Protein AF-0000000070588098 (afdb_homodimer)

Solvent-accessible surface area (backbone atoms only — not comparable to full-atom values): 19666 Å² total; per-residue (Å²): 119,76,71,60,50,57,57,48,49,59,52,50,51,43,65,42,93,78,60,32,68,46,72,48,62,44,70,65,46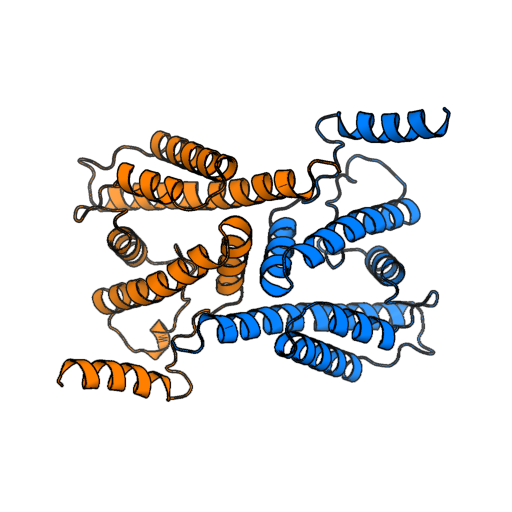,41,48,52,50,20,39,40,25,52,59,44,30,60,69,56,37,53,51,45,44,53,52,16,42,54,44,46,49,53,40,40,55,72,71,58,65,74,78,72,78,75,50,72,54,42,44,26,40,59,94,28,55,40,86,82,50,54,67,67,57,53,51,42,45,35,36,71,70,53,32,26,44,95,89,56,35,73,32,62,68,47,49,48,52,49,36,63,67,46,41,91,46,63,66,60,23,50,50,46,43,52,48,51,50,54,32,51,73,73,34,74,80,42,77,90,50,52,70,72,54,26,50,53,43,51,54,50,36,50,49,44,47,54,57,46,46,54,50,47,40,49,53,46,50,42,54,73,75,43,62,88,85,118,72,71,59,50,58,58,49,51,61,54,52,51,44,67,42,92,81,58,35,67,54,77,49,62,44,70,65,23,42,48,44,46,20,40,42,24,51,59,45,30,60,68,56,37,53,52,43,46,53,51,36,52,55,47,47,49,54,40,39,54,72,71,55,65,65,70,70,80,69,59,64,48,49,39,30,29,74,88,25,41,26,84,82,48,52,69,66,55,50,50,42,44,36,35,70,69,54,33,25,43,96,88,55,35,74,33,61,68,46,50,47,51,48,35,63,65,46,41,92,46,64,67,59,24,50,49,47,45,52,46,50,49,54,32,51,72,73,35,72,81,44,77,91,50,53,69,73,55,25,49,53,43,51,52,50,38,51,50,44,48,53,58,47,46,55,49,46,40,49,55,48,51,40,54,73,74,45,60,88,88

InterPro domains:
  IPR036728 Pheromone/general odorant binding protein superfamily [SSF47565] (57-173)

Nearest PDB structures (foldseek):
  7nyj-assembly1_A  TM=7.269E-01  e=1.447E-02  Varroa destructor
  7nza-assembly1_B  TM=7.051E-01  e=1.306E-02  Varroa destructor
  1ls8-assembly1_A  TM=5.382E-01  e=3.285E-02  Bombyx mori
  1dqe-assembly1_A  TM=6.210E-01  e=1.311E-01  Bombyx mori
  4inx-assembly1_A  TM=5.672E-01  e=8.265E-02  Amyelois transitella

Secondary structure (DSSP, 8-state):
-HHHHHHHHHHHHTTSTTTS--S-SSHHHHHHHHHHHHHH-HHHHHHHHHHHHHHHHHHHHHH--S-SSS-------TT---SS--HHHHHHHHHHTTSB-TTS-B-HHHHHHHHHTS-S-HHHHHHHHHHHHHHHHTS---TT--HHHHHHHHHHHHHHHHHHHHHHHHHHHHHHHHTT-/-HHHHHHHHHHHHTTSTTTS--S-SSHHHHHHHHHHHHHH-HHHHHHHHHHHHHHHHHHHHHH--S-TTTSS----STT---SS--HHHHHHHHHHTTSB-TTS-B-HHHHHHHHHTS-S-HHHHHHHHHHHHHHHHTS---TT--HHHHHHHHHHHHHHHHHHHHHHHHHHHHHHHHTT-

Structure (mmCIF, N/CA/C/O backbone):
data_AF-0000000070588098-model_v1
#
loop_
_entity.id
_entity.type
_entity.pdbx_description
1 polymer 'Uncharacterized protein'
#
loop_
_atom_site.group_PDB
_atom_site.id
_atom_site.type_symbol
_atom_site.label_atom_id
_atom_site.label_alt_id
_atom_site.label_comp_id
_atom_site.label_asym_id
_atom_site.label_entity_id
_atom_site.label_seq_id
_atom_site.pdbx_PDB_ins_code
_atom_site.Cartn_x
_atom_site.Cartn_y
_atom_site.Cartn_z
_atom_site.occupancy
_atom_site.B_iso_or_equiv
_atom_site.auth_seq_id
_atom_site.auth_comp_id
_atom_site.auth_asym_id
_atom_site.auth_atom_id
_atom_site.pdbx_PDB_model_num
ATOM 1 N N . MET A 1 1 ? 21.984 -13.445 -35.562 1 32.38 1 MET A N 1
ATOM 2 C CA . MET A 1 1 ? 21.406 -12.258 -36.188 1 32.38 1 MET A CA 1
ATOM 3 C C . MET A 1 1 ? 19.891 -12.266 -36.094 1 32.38 1 MET A C 1
ATOM 5 O O . MET A 1 1 ? 19.266 -11.211 -36.094 1 32.38 1 MET A O 1
ATOM 9 N N . LYS A 1 2 ? 19.25 -13.453 -36.219 1 39.25 2 LYS A N 1
ATOM 10 C CA . LYS A 1 2 ? 17.797 -13.594 -36.219 1 39.25 2 LYS A CA 1
ATOM 11 C C . LYS A 1 2 ? 17.219 -13.367 -34.812 1 39.25 2 LYS A C 1
ATOM 13 O O . LYS A 1 2 ? 16.062 -12.984 -34.656 1 39.25 2 LYS A O 1
ATOM 18 N N . TYR A 1 3 ? 17.859 -13.672 -33.75 1 39.16 3 TYR A N 1
ATOM 19 C CA . TYR A 1 3 ? 17.406 -13.5 -32.375 1 39.16 3 TYR A CA 1
ATOM 20 C C . TYR A 1 3 ? 17.406 -12.031 -31.953 1 39.16 3 TYR A C 1
ATOM 22 O O . TYR A 1 3 ? 16.703 -11.633 -31.031 1 39.16 3 TYR A O 1
ATOM 30 N N . SER A 1 4 ? 18.25 -11.258 -32.562 1 38.94 4 SER A N 1
ATOM 31 C CA . SER A 1 4 ? 18.359 -9.828 -32.312 1 38.94 4 SER A CA 1
ATOM 32 C C . SER A 1 4 ? 17.125 -9.07 -32.812 1 38.94 4 SER A C 1
ATOM 34 O O . SER A 1 4 ? 16.688 -8.102 -32.188 1 38.94 4 SER A O 1
ATOM 36 N N . LEU A 1 5 ? 16.516 -9.547 -33.844 1 36.88 5 LEU A N 1
ATOM 37 C CA . LEU A 1 5 ? 15.391 -8.82 -34.438 1 36.88 5 LEU A CA 1
ATOM 38 C C . LEU A 1 5 ? 14.125 -9.016 -33.594 1 36.88 5 LEU A C 1
ATOM 40 O O . LEU A 1 5 ? 13.352 -8.078 -33.406 1 36.88 5 LEU A O 1
ATOM 44 N N . ALA A 1 6 ? 13.836 -10.227 -33.062 1 34.91 6 ALA A N 1
ATOM 45 C CA . ALA A 1 6 ? 12.625 -10.469 -32.281 1 34.91 6 ALA A CA 1
ATOM 46 C C . ALA A 1 6 ? 12.648 -9.672 -30.984 1 34.91 6 ALA A C 1
ATOM 48 O O . ALA A 1 6 ? 11.633 -9.117 -30.578 1 34.91 6 ALA A O 1
ATOM 49 N N . LEU A 1 7 ? 13.797 -9.484 -30.359 1 36.22 7 LEU A N 1
ATOM 50 C CA . LEU A 1 7 ? 13.898 -8.625 -29.188 1 36.22 7 LEU A CA 1
ATOM 51 C C . LEU A 1 7 ? 13.617 -7.172 -29.547 1 36.22 7 LEU A C 1
ATOM 53 O O . LEU A 1 7 ? 13 -6.445 -28.766 1 36.22 7 LEU A O 1
ATOM 57 N N . PHE A 1 8 ? 14.039 -6.832 -30.781 1 38.91 8 PHE A N 1
ATOM 58 C CA . PHE A 1 8 ? 13.789 -5.461 -31.219 1 38.91 8 PHE A CA 1
ATOM 59 C C . PHE A 1 8 ? 12.305 -5.227 -31.453 1 38.91 8 PHE A C 1
ATOM 61 O O . PHE A 1 8 ? 11.789 -4.137 -31.188 1 38.91 8 PHE A O 1
ATOM 68 N N . LEU A 1 9 ? 11.602 -6.262 -31.922 1 35.84 9 LEU A N 1
ATOM 69 C CA . LEU A 1 9 ? 10.195 -6.047 -32.25 1 35.84 9 LEU A CA 1
ATOM 70 C C . LEU A 1 9 ? 9.352 -6.016 -30.984 1 35.84 9 LEU A C 1
ATOM 72 O O . LEU A 1 9 ? 8.383 -5.254 -30.891 1 35.84 9 LEU A O 1
ATOM 76 N N . VAL A 1 10 ? 9.656 -6.812 -30.031 1 33.91 10 VAL A N 1
ATOM 77 C CA . VAL A 1 10 ? 8.914 -6.738 -28.781 1 33.91 10 VAL A CA 1
ATOM 78 C C . VAL A 1 10 ? 9.188 -5.398 -28.094 1 33.91 10 VAL A C 1
ATOM 80 O O . VAL A 1 10 ? 8.273 -4.773 -27.547 1 33.91 10 VAL A O 1
ATOM 83 N N . ALA A 1 11 ? 10.414 -4.852 -28.25 1 37.22 11 ALA A N 1
ATOM 84 C CA . ALA A 1 11 ? 10.703 -3.521 -27.719 1 37.22 11 ALA A CA 1
ATOM 85 C C . ALA A 1 11 ? 9.922 -2.449 -28.469 1 37.22 11 ALA A C 1
ATOM 87 O O . ALA A 1 11 ? 9.477 -1.465 -27.875 1 37.22 11 ALA A O 1
ATOM 88 N N . ALA A 1 12 ? 9.805 -2.592 -29.766 1 36.12 12 ALA A N 1
ATOM 89 C CA . ALA A 1 12 ? 9.125 -1.584 -30.578 1 36.12 12 ALA A CA 1
ATOM 90 C C . ALA A 1 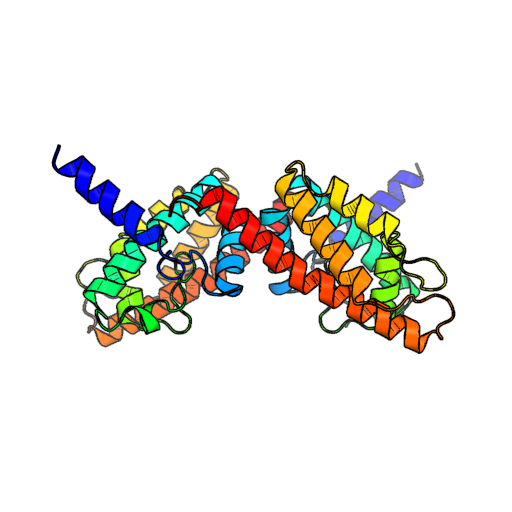12 ? 7.629 -1.555 -30.281 1 36.12 12 ALA A C 1
ATOM 92 O O . ALA A 1 12 ? 7 -0.494 -30.312 1 36.12 12 ALA A O 1
ATOM 93 N N . LEU A 1 13 ? 7.055 -2.713 -30.031 1 36.16 13 LEU A N 1
ATOM 94 C CA . LEU A 1 13 ? 5.629 -2.691 -29.734 1 36.16 13 LEU A CA 1
ATOM 95 C C . LEU A 1 13 ? 5.352 -1.99 -28.406 1 36.16 13 LEU A C 1
ATOM 97 O O . LEU A 1 13 ? 4.301 -1.375 -28.234 1 36.16 13 LEU A O 1
ATOM 101 N N . CYS A 1 14 ? 6.219 -2.041 -27.516 1 36.22 14 CYS A N 1
ATOM 102 C CA . CYS A 1 14 ? 6.051 -1.282 -26.281 1 36.22 14 CYS A CA 1
ATOM 103 C C . CYS A 1 14 ? 6.301 0.203 -26.516 1 36.22 14 CYS A C 1
ATOM 105 O O . CYS A 1 14 ? 6.141 1.015 -25.609 1 36.22 14 CYS A O 1
ATOM 107 N N . LEU A 1 15 ? 6.805 0.572 -27.703 1 36.94 15 LEU A N 1
ATOM 108 C CA . LEU A 1 15 ? 7 1.986 -28 1 36.94 15 LEU A CA 1
ATOM 109 C C . LEU A 1 15 ? 5.672 2.66 -28.328 1 36.94 15 LEU A C 1
ATOM 111 O O . LEU A 1 15 ? 5.621 3.873 -28.531 1 36.94 15 LEU A O 1
ATOM 115 N N . LEU A 1 16 ? 4.582 1.916 -28.703 1 32.69 16 LEU A N 1
ATOM 116 C CA . LEU A 1 16 ? 3.332 2.637 -28.922 1 32.69 16 LEU A CA 1
ATOM 117 C C . LEU A 1 16 ? 2.676 3.002 -27.594 1 32.69 16 LEU A C 1
ATOM 119 O O . LEU A 1 16 ? 2.537 2.154 -26.703 1 32.69 16 LEU A O 1
ATOM 123 N N . PRO A 1 17 ? 2.221 4.203 -27.328 1 34.28 17 PRO A N 1
ATOM 124 C CA . PRO A 1 17 ? 1.376 4.668 -26.219 1 34.28 17 PRO A CA 1
ATOM 125 C C . PRO A 1 17 ? 0.075 3.877 -26.094 1 34.28 17 PRO A C 1
ATOM 127 O O . PRO A 1 17 ? -0.675 3.764 -27.078 1 34.28 17 PRO A O 1
ATOM 130 N N . GLY A 1 18 ? -0.105 2.998 -25.156 1 39.19 18 GLY A N 1
ATOM 131 C CA . GLY A 1 18 ? -1.257 2.137 -24.938 1 39.19 18 GLY A CA 1
ATOM 132 C C . GLY A 1 18 ? -0.909 0.66 -24.953 1 39.19 18 GLY A C 1
ATOM 133 O O . GLY A 1 18 ? -1.726 -0.18 -24.578 1 39.19 18 GLY A O 1
ATOM 134 N N . LEU A 1 19 ? -0.056 0.373 -25.797 1 39.19 19 LEU A N 1
ATOM 135 C CA . LEU A 1 19 ? 0.218 -1.059 -25.875 1 39.19 19 LEU A CA 1
ATOM 136 C C . LEU A 1 19 ? 1.116 -1.499 -24.719 1 39.19 19 LEU A C 1
ATOM 138 O O . LEU A 1 19 ? 1.332 -2.695 -24.516 1 39.19 19 LEU A O 1
ATOM 142 N N . CYS A 1 20 ? 1.855 -0.557 -24.219 1 40.44 20 CYS A N 1
ATOM 143 C CA . CYS A 1 20 ? 2.758 -0.956 -23.141 1 40.44 20 CYS A CA 1
ATOM 144 C C . CYS A 1 20 ? 1.98 -1.527 -21.969 1 40.44 20 CYS A C 1
ATOM 146 O O . CYS A 1 20 ? 0.923 -1.009 -21.609 1 40.44 20 CYS A O 1
ATOM 148 N N . LEU A 1 21 ? 2.166 -2.787 -21.734 1 47.72 21 LEU A N 1
ATOM 149 C CA . LEU A 1 21 ? 1.605 -3.508 -20.594 1 47.72 21 LEU A CA 1
ATOM 150 C C . LEU A 1 21 ? 1.584 -2.629 -19.344 1 47.72 21 LEU A C 1
ATOM 152 O O . LEU A 1 21 ? 2.633 -2.182 -18.875 1 47.72 21 LEU A O 1
ATOM 156 N N . GLU A 1 22 ? 0.568 -1.872 -19.312 1 61.56 22 GLU A N 1
ATOM 157 C CA . GLU A 1 22 ? 0.455 -1.142 -18.047 1 61.56 22 GLU A CA 1
ATOM 158 C C . GLU A 1 22 ? 0.616 -2.076 -16.859 1 61.56 22 GLU A C 1
ATOM 160 O O . GLU A 1 22 ? -0.167 -3.012 -16.688 1 61.56 22 GLU A O 1
ATOM 165 N N . VAL A 1 23 ? 1.844 -2.047 -16.266 1 74.62 23 VAL A N 1
ATOM 166 C CA . VAL A 1 23 ? 2.129 -2.885 -15.102 1 74.62 23 VAL A CA 1
ATOM 167 C C . VAL A 1 23 ? 0.95 -2.844 -14.133 1 74.62 23 VAL A C 1
ATOM 169 O O . VAL A 1 23 ? 0.532 -3.879 -13.609 1 74.62 23 VAL A O 1
ATOM 172 N N . TRP A 1 24 ? 0.436 -1.61 -14.016 1 77.75 24 TRP A N 1
ATOM 173 C CA . TRP A 1 24 ? -0.734 -1.435 -13.156 1 77.75 24 TRP A CA 1
ATOM 174 C C . TRP A 1 24 ? -1.879 -0.785 -13.93 1 77.75 24 TRP A C 1
ATOM 176 O O . TRP A 1 24 ? -1.729 0.316 -14.461 1 77.75 24 TRP A O 1
ATOM 186 N N . LYS A 1 25 ? -2.973 -1.368 -14.023 1 71.06 25 LYS A N 1
ATOM 187 C CA . LYS A 1 25 ? -4.133 -0.828 -14.727 1 71.06 25 LYS A CA 1
ATOM 188 C C . LYS A 1 25 ? -4.941 0.095 -13.82 1 71.06 25 LYS A C 1
ATOM 190 O O . LYS A 1 25 ? -5.586 1.034 -14.289 1 71.06 25 LYS A O 1
ATOM 195 N N . THR A 1 26 ? -4.934 -0.289 -12.578 1 72.69 26 THR A N 1
ATOM 196 C CA . THR A 1 26 ? -5.688 0.493 -11.602 1 72.69 26 THR A CA 1
ATOM 197 C C . THR A 1 26 ? -4.812 0.87 -10.414 1 72.69 26 THR A C 1
ATOM 199 O O . THR A 1 26 ? -3.744 0.287 -10.211 1 72.69 26 THR A O 1
ATOM 202 N N . THR A 1 27 ? -5.34 1.763 -9.68 1 76.88 27 THR A N 1
ATOM 203 C CA . THR A 1 27 ? -4.66 2.158 -8.453 1 76.88 27 THR A CA 1
ATOM 204 C C . THR A 1 27 ? -4.609 0.995 -7.461 1 76.88 27 THR A C 1
ATOM 206 O O . THR A 1 27 ? -3.646 0.861 -6.703 1 76.88 27 THR A O 1
ATOM 209 N N . ASN A 1 28 ? -5.562 0.17 -7.57 1 75.19 28 ASN A N 1
ATOM 210 C CA . ASN A 1 28 ? -5.602 -0.981 -6.676 1 75.19 28 ASN A CA 1
ATOM 211 C C . ASN A 1 28 ? -4.461 -1.953 -6.961 1 75.19 28 ASN A C 1
ATOM 213 O O . ASN A 1 28 ? -3.926 -2.58 -6.047 1 75.19 28 ASN A O 1
ATOM 217 N N . ASP A 1 29 ? -4.086 -2.023 -8.242 1 78 29 ASP A N 1
ATOM 218 C CA . ASP A 1 29 ? -2.941 -2.852 -8.609 1 78 29 ASP A CA 1
ATOM 219 C C . ASP A 1 29 ? -1.655 -2.322 -7.977 1 78 29 ASP A C 1
ATOM 221 O O . ASP A 1 29 ? -0.857 -3.096 -7.445 1 78 29 ASP A O 1
ATOM 225 N N . TYR A 1 30 ? -1.598 -1.09 -8.094 1 84.5 30 TYR A N 1
ATOM 226 C CA . TYR A 1 30 ? -0.416 -0.469 -7.504 1 84.5 30 TYR A CA 1
ATOM 227 C C . TYR A 1 30 ? -0.404 -0.641 -5.992 1 84.5 30 TYR A C 1
ATOM 229 O O . TYR A 1 30 ? 0.643 -0.91 -5.398 1 84.5 30 TYR A O 1
ATOM 237 N N . ILE A 1 31 ? -1.535 -0.464 -5.367 1 83.75 31 ILE A N 1
ATOM 238 C CA . ILE A 1 31 ? -1.641 -0.596 -3.918 1 83.75 31 ILE A CA 1
ATOM 239 C C . ILE A 1 31 ? -1.22 -2.002 -3.496 1 83.75 31 ILE A C 1
ATOM 241 O O . ILE A 1 31 ? -0.489 -2.17 -2.518 1 83.75 31 ILE A O 1
ATOM 245 N N . SER A 1 32 ? -1.608 -2.982 -4.246 1 82.38 32 SER A N 1
ATOM 246 C CA . SER A 1 32 ? -1.21 -4.355 -3.953 1 82.38 32 SER A CA 1
ATOM 247 C C . SER A 1 32 ? 0.305 -4.516 -4.016 1 82.38 32 SER A C 1
ATOM 249 O O . SER A 1 32 ? 0.901 -5.164 -3.152 1 82.38 32 SER A O 1
ATOM 251 N N . PHE A 1 33 ? 0.83 -3.986 -5.051 1 86.75 33 PHE A N 1
ATOM 252 C CA . PHE A 1 33 ? 2.279 -4.004 -5.199 1 86.75 33 PHE A CA 1
ATOM 253 C C . PHE A 1 33 ? 2.953 -3.309 -4.02 1 86.75 33 PHE A C 1
ATOM 255 O O . PHE A 1 33 ? 3.908 -3.838 -3.445 1 86.75 33 PHE A O 1
ATOM 262 N N . ALA A 1 34 ? 2.461 -2.145 -3.727 1 88.56 34 ALA A N 1
ATOM 263 C CA . ALA A 1 34 ? 3.047 -1.342 -2.656 1 88.56 34 ALA A CA 1
ATOM 264 C C . ALA A 1 34 ? 2.988 -2.08 -1.321 1 88.56 34 ALA A C 1
ATOM 266 O O . ALA A 1 34 ? 3.939 -2.037 -0.539 1 88.56 34 ALA A O 1
ATOM 267 N N . VAL A 1 35 ? 1.889 -2.725 -1.037 1 85.81 35 VAL A N 1
ATOM 268 C CA . VAL A 1 35 ? 1.723 -3.465 0.21 1 85.81 35 VAL A CA 1
ATOM 269 C C . VAL A 1 35 ? 2.707 -4.629 0.254 1 85.81 35 VAL A C 1
ATOM 271 O O . VAL A 1 35 ? 3.369 -4.855 1.271 1 85.81 35 VAL A O 1
ATOM 274 N N . MET A 1 36 ? 2.811 -5.324 -0.872 1 86.88 36 MET A N 1
ATOM 275 C CA . MET A 1 36 ? 3.746 -6.441 -0.931 1 86.88 36 MET A CA 1
ATOM 276 C C . MET A 1 36 ? 5.184 -5.965 -0.749 1 86.88 36 MET A C 1
ATOM 278 O O . MET A 1 36 ? 5.965 -6.59 -0.03 1 86.88 36 MET A O 1
ATOM 282 N N . LYS A 1 37 ? 5.453 -4.914 -1.379 1 91.62 37 LYS A N 1
ATOM 283 C CA . LYS A 1 37 ? 6.797 -4.355 -1.272 1 91.62 37 LYS A CA 1
ATOM 284 C C . LYS A 1 37 ? 7.098 -3.912 0.156 1 91.62 37 LYS A C 1
ATOM 286 O O . LYS A 1 37 ? 8.203 -4.125 0.657 1 91.62 37 LYS A O 1
ATOM 291 N N . SER A 1 38 ? 6.141 -3.357 0.728 1 90.25 38 SER A N 1
ATOM 292 C CA . SER A 1 38 ? 6.297 -2.906 2.107 1 90.25 38 SER A CA 1
ATOM 293 C C . SER A 1 38 ? 6.547 -4.078 3.047 1 90.25 38 SER A C 1
ATOM 295 O O . SER A 1 38 ? 7.348 -3.977 3.98 1 90.25 38 SER A O 1
ATOM 297 N N . CYS A 1 39 ? 5.875 -5.117 2.787 1 90.38 39 CYS A N 1
ATOM 298 C CA . CYS A 1 39 ? 5.863 -6.266 3.686 1 90.38 39 CYS A CA 1
ATOM 299 C C . CYS A 1 39 ? 6.988 -7.234 3.344 1 90.38 39 CYS A C 1
ATOM 301 O O . CYS A 1 39 ? 7.727 -7.672 4.227 1 90.38 39 CYS A O 1
ATOM 303 N N . LEU A 1 40 ? 7.141 -7.566 2.039 1 88.81 40 LEU A N 1
ATOM 304 C CA . LEU A 1 40 ? 8.016 -8.664 1.637 1 88.81 40 LEU A CA 1
ATOM 305 C C . LEU A 1 40 ? 9.359 -8.133 1.149 1 88.81 40 LEU A C 1
ATOM 307 O O . LEU A 1 40 ? 10.312 -8.898 0.976 1 88.81 40 LEU A O 1
ATOM 311 N N . GLY A 1 41 ? 9.406 -6.832 0.928 1 90.06 41 GLY A N 1
ATOM 312 C CA . GLY A 1 41 ? 10.648 -6.246 0.447 1 90.06 41 GLY A CA 1
ATOM 313 C C . GLY A 1 41 ? 10.633 -5.957 -1.043 1 90.06 41 GLY A C 1
ATOM 314 O O . GLY A 1 41 ? 9.867 -6.566 -1.791 1 90.06 41 GLY A O 1
ATOM 315 N N . GLU A 1 42 ? 11.484 -5.062 -1.423 1 91.81 42 GLU A N 1
ATOM 316 C CA . GLU A 1 42 ? 11.523 -4.531 -2.781 1 91.81 42 GLU A CA 1
ATOM 317 C C . GLU A 1 42 ? 11.945 -5.602 -3.783 1 91.81 42 GLU A C 1
ATOM 319 O O . GLU A 1 42 ? 11.258 -5.836 -4.777 1 91.81 42 GLU A O 1
ATOM 324 N N . GLU A 1 43 ? 13.008 -6.305 -3.541 1 89.44 43 GLU A N 1
ATOM 325 C CA . GLU A 1 43 ? 13.594 -7.234 -4.5 1 89.44 43 GLU A CA 1
ATOM 326 C C . GLU A 1 43 ? 12.617 -8.359 -4.844 1 89.44 43 GLU A C 1
ATOM 328 O O . GLU A 1 43 ? 12.312 -8.586 -6.016 1 89.44 43 GLU A O 1
ATOM 333 N N . LEU A 1 44 ? 12.164 -8.938 -3.84 1 86.94 44 LEU A N 1
ATOM 334 C CA . LEU A 1 44 ? 11.25 -10.047 -4.059 1 86.94 44 LEU A CA 1
ATOM 335 C C . LEU A 1 44 ? 9.977 -9.578 -4.758 1 86.94 44 LEU A C 1
ATOM 337 O O . LEU A 1 44 ? 9.5 -10.227 -5.688 1 86.94 44 LEU A O 1
ATOM 341 N N . THR A 1 45 ? 9.453 -8.461 -4.328 1 88.88 45 THR A N 1
ATOM 342 C CA . THR A 1 45 ? 8.195 -7.965 -4.863 1 88.88 45 THR A CA 1
ATOM 343 C C . THR A 1 45 ? 8.336 -7.586 -6.336 1 88.88 45 THR A C 1
ATOM 345 O O . THR A 1 45 ? 7.457 -7.871 -7.145 1 88.88 45 THR A O 1
ATOM 348 N N . VAL A 1 46 ? 9.391 -6.953 -6.648 1 89.5 46 VAL A N 1
ATOM 349 C CA . VAL A 1 46 ? 9.625 -6.562 -8.039 1 89.5 46 VAL A CA 1
ATOM 350 C C . VAL A 1 46 ? 9.766 -7.809 -8.906 1 89.5 46 VAL A C 1
ATOM 352 O O . VAL A 1 46 ? 9.195 -7.875 -10 1 89.5 46 VAL A O 1
ATOM 355 N N . GLN A 1 47 ? 10.445 -8.805 -8.414 1 85.88 47 GLN A N 1
ATOM 356 C CA . GLN A 1 47 ? 10.586 -10.055 -9.141 1 85.88 47 GLN A CA 1
ATOM 357 C C . GLN A 1 47 ? 9.227 -10.734 -9.336 1 85.88 47 GLN A C 1
ATOM 359 O O . GLN A 1 47 ? 8.93 -11.234 -10.422 1 85.88 47 GLN A O 1
ATOM 364 N N . MET A 1 48 ? 8.469 -10.695 -8.297 1 83.88 48 MET A N 1
ATOM 365 C CA . MET A 1 48 ? 7.152 -11.328 -8.359 1 83.88 48 MET A CA 1
ATOM 366 C C . MET A 1 48 ? 6.246 -10.594 -9.344 1 83.88 48 MET A C 1
ATOM 368 O O . MET A 1 48 ? 5.484 -11.227 -10.086 1 83.88 48 MET A O 1
ATOM 372 N N . GLU A 1 49 ? 6.316 -9.305 -9.297 1 85.44 49 GLU A N 1
ATOM 373 C CA . GLU A 1 49 ? 5.504 -8.508 -10.211 1 85.44 49 GLU A CA 1
ATOM 374 C C . GLU A 1 49 ? 5.891 -8.758 -11.664 1 85.44 49 GLU A C 1
ATOM 376 O O . GLU A 1 49 ? 5.027 -8.969 -12.516 1 85.44 49 GLU A O 1
ATOM 381 N N . ARG A 1 50 ? 7.113 -8.797 -11.898 1 84.44 50 ARG A N 1
ATOM 382 C CA . ARG A 1 50 ? 7.598 -9.055 -13.25 1 84.44 50 ARG A CA 1
ATOM 383 C C . ARG A 1 50 ? 7.191 -10.445 -13.727 1 84.44 50 ARG A C 1
ATOM 385 O O . ARG A 1 50 ? 6.676 -10.602 -14.836 1 84.44 50 ARG A O 1
ATOM 392 N N . LYS A 1 51 ? 7.488 -11.375 -12.914 1 81.75 51 LYS A N 1
ATOM 393 C CA . LYS A 1 51 ? 7.121 -12.742 -13.25 1 81.75 51 LYS A CA 1
ATOM 394 C C . LYS A 1 51 ? 5.609 -12.875 -13.43 1 81.75 51 LYS A C 1
ATOM 396 O O . LYS A 1 51 ? 5.148 -13.578 -14.336 1 81.75 51 LYS A O 1
ATOM 401 N N . GLY A 1 52 ? 4.914 -12.211 -12.5 1 79.69 52 GLY A N 1
ATOM 402 C CA . GLY A 1 52 ? 3.463 -12.258 -12.578 1 79.69 52 GLY A CA 1
ATOM 403 C C . GLY A 1 52 ? 2.92 -11.672 -13.867 1 79.69 52 GLY A C 1
ATOM 404 O O . GLY A 1 52 ? 1.945 -12.18 -14.422 1 79.69 52 GLY A O 1
ATOM 405 N N . ILE A 1 53 ? 3.48 -10.609 -14.273 1 77.94 53 ILE A N 1
ATOM 406 C CA . ILE A 1 53 ? 3.059 -9.977 -15.523 1 77.94 53 ILE A CA 1
ATOM 407 C C . ILE A 1 53 ? 3.248 -10.953 -16.688 1 77.94 53 ILE A C 1
ATOM 409 O O . ILE A 1 53 ? 2.344 -11.141 -17.5 1 77.94 53 ILE A O 1
ATOM 413 N N . LEU A 1 54 ? 4.363 -11.609 -16.734 1 78.31 54 LEU A N 1
ATOM 414 C CA . LEU A 1 54 ? 4.688 -12.547 -17.812 1 78.31 54 LEU A CA 1
ATOM 415 C C . LEU A 1 54 ? 3.74 -13.742 -17.781 1 78.31 54 LEU A C 1
ATOM 417 O O . LEU A 1 54 ? 3.174 -14.109 -18.812 1 78.31 54 LEU A O 1
ATOM 421 N N . LEU A 1 55 ? 3.541 -14.281 -16.609 1 76.25 55 LEU A N 1
ATOM 422 C CA . LEU A 1 55 ? 2.67 -15.445 -16.469 1 76.25 55 LEU A CA 1
ATOM 423 C C . LEU A 1 55 ? 1.22 -15.078 -16.75 1 76.25 55 LEU A C 1
ATOM 425 O O . LEU A 1 55 ? 0.485 -15.867 -17.359 1 76.25 55 LEU A O 1
ATOM 429 N N . GLY A 1 56 ? 0.875 -13.922 -16.266 1 74.88 56 GLY A N 1
ATOM 430 C CA . GLY A 1 56 ? -0.47 -13.453 -16.562 1 74.88 56 GLY A CA 1
ATOM 431 C C . GLY A 1 56 ? -0.749 -13.305 -18.047 1 74.88 56 GLY A C 1
ATOM 432 O O . GLY A 1 56 ? -1.84 -13.641 -18.5 1 74.88 56 GLY A O 1
ATOM 433 N N . GLN A 1 57 ? 0.133 -12.867 -18.719 1 74 57 GLN A N 1
ATOM 434 C CA . GLN A 1 57 ? -0.004 -12.727 -20.156 1 74 57 GLN A CA 1
ATOM 435 C C . GLN A 1 57 ? -0.125 -14.086 -20.844 1 74 57 GLN A C 1
ATOM 437 O O . GLN A 1 57 ? -0.932 -14.258 -21.766 1 74 57 GLN A O 1
ATOM 442 N N . GLU A 1 58 ? 0.68 -14.977 -20.453 1 76.94 58 GLU A N 1
ATOM 443 C CA . GLU A 1 58 ? 0.628 -16.328 -21 1 76.94 58 GLU A CA 1
ATOM 444 C C . GLU A 1 58 ? -0.736 -16.969 -20.766 1 76.94 58 GLU A C 1
ATOM 446 O O . GLU A 1 58 ? -1.303 -17.594 -21.656 1 76.94 58 GLU A O 1
ATOM 451 N N . CYS A 1 59 ? -1.245 -16.781 -19.531 1 76.88 59 CYS A N 1
ATOM 452 C CA . CYS A 1 59 ? -2.551 -17.344 -19.203 1 76.88 59 CYS A CA 1
ATOM 453 C C . CYS A 1 59 ? -3.656 -16.656 -20 1 76.88 59 CYS A C 1
ATOM 455 O O . CYS A 1 59 ? -4.59 -17.328 -20.453 1 76.88 59 CYS A O 1
ATOM 457 N N . LEU A 1 60 ? -3.52 -15.391 -20.094 1 72.56 60 LEU A N 1
ATOM 458 C CA . LEU A 1 60 ? -4.52 -14.656 -20.859 1 72.56 60 LEU A CA 1
ATOM 459 C C . LEU A 1 60 ? -4.523 -15.109 -22.328 1 72.56 60 LEU A C 1
ATOM 461 O O . LEU A 1 60 ? -5.59 -15.297 -22.906 1 72.56 60 LEU A O 1
ATOM 465 N N . GLN A 1 61 ? -3.408 -15.273 -22.906 1 74.19 61 GLN A N 1
ATOM 466 C CA . GLN A 1 61 ? -3.283 -15.711 -24.281 1 74.19 61 GLN A CA 1
ATOM 467 C C . GLN A 1 61 ? -3.869 -17.109 -24.484 1 74.19 61 GLN A C 1
ATOM 469 O O . GLN A 1 61 ? -4.504 -17.375 -25.5 1 74.19 61 GLN A O 1
ATOM 474 N N . LYS A 1 62 ? -3.676 -17.922 -23.562 1 75.38 62 LYS A N 1
ATOM 475 C CA . LYS A 1 62 ? -4.137 -19.297 -23.641 1 75.38 62 LYS A CA 1
ATOM 476 C C . LYS A 1 62 ? -5.652 -19.391 -23.469 1 75.38 62 LYS A C 1
ATOM 478 O O . LYS A 1 62 ? -6.305 -20.219 -24.109 1 75.38 62 LYS A O 1
ATOM 483 N N . LEU A 1 63 ? -6.25 -18.672 -22.625 1 72.62 63 LEU A N 1
ATOM 484 C CA . LEU A 1 63 ? -7.645 -18.859 -22.234 1 72.62 63 LEU A CA 1
ATOM 485 C C . LEU A 1 63 ? -8.539 -17.828 -22.938 1 72.62 63 LEU A C 1
ATOM 487 O O . LEU A 1 63 ? -9.727 -18.078 -23.141 1 72.62 63 LEU A O 1
ATOM 491 N N . GLU A 1 64 ? -8.352 -16.719 -23.031 1 60.22 64 GLU A N 1
ATOM 492 C CA . GLU A 1 64 ? -9.148 -15.664 -23.656 1 60.22 64 GLU A CA 1
ATOM 493 C C . GLU A 1 64 ? -8.398 -14.992 -24.797 1 60.22 64 GLU A C 1
ATOM 495 O O . GLU A 1 64 ? -8.023 -13.82 -24.703 1 60.22 64 GLU A O 1
ATOM 500 N N . PRO A 1 65 ? -8.227 -15.828 -25.875 1 53.03 65 PRO A N 1
ATOM 501 C CA . PRO A 1 65 ? -7.422 -15.234 -26.953 1 53.03 65 PRO A CA 1
ATOM 502 C C . PRO A 1 65 ? -8.062 -13.977 -27.531 1 53.03 65 PRO A C 1
ATOM 504 O O . PRO A 1 65 ? -7.434 -13.281 -28.344 1 53.03 65 PRO A O 1
ATOM 507 N N . GLN A 1 66 ? -9.5 -13.898 -27.938 1 45.22 66 GLN A N 1
ATOM 508 C CA . GLN A 1 66 ? -10.133 -12.875 -28.75 1 45.22 66 GLN A CA 1
ATOM 509 C C . GLN A 1 66 ? -9.844 -11.477 -28.203 1 45.22 66 GLN A C 1
ATOM 511 O O . GLN A 1 66 ? -9.484 -11.328 -27.047 1 45.22 66 GLN A O 1
ATOM 516 N N . PRO A 1 67 ? -10.727 -10.211 -29 1 40.69 67 PRO A N 1
ATOM 517 C CA . PRO A 1 67 ? -10.188 -8.891 -29.328 1 40.69 67 PRO A CA 1
ATOM 518 C C . PRO A 1 67 ? -9.547 -8.203 -28.109 1 40.69 67 PRO A C 1
ATOM 520 O O . PRO A 1 67 ? -9.891 -8.523 -26.969 1 40.69 67 PRO A O 1
ATOM 523 N N . ALA A 1 68 ? -8.359 -7.398 -28.344 1 37.19 68 ALA A N 1
ATOM 524 C CA . ALA A 1 68 ? -7.422 -6.375 -27.891 1 37.19 68 ALA A CA 1
ATOM 525 C C . ALA A 1 68 ? -8.102 -5.375 -26.969 1 37.19 68 ALA A C 1
ATOM 527 O O . ALA A 1 68 ? -7.438 -4.586 -26.297 1 37.19 68 ALA A O 1
ATOM 528 N N . SER A 1 69 ? -9.227 -4.93 -27.516 1 36.12 69 SER A N 1
ATOM 529 C CA . SER A 1 69 ? -9.789 -3.705 -26.953 1 36.12 69 SER A CA 1
ATOM 530 C C . SER A 1 69 ? -9.883 -3.783 -25.438 1 36.12 69 SER A C 1
ATOM 532 O O . SER A 1 69 ? -9.797 -2.764 -24.75 1 36.12 69 SER A O 1
ATOM 534 N N . LEU A 1 70 ? -10.742 -4.688 -25.094 1 35.91 70 LEU A N 1
ATOM 535 C CA . LEU A 1 70 ? -11.125 -4.789 -23.703 1 35.91 70 LEU A CA 1
ATOM 536 C C . LEU A 1 70 ? -9.961 -5.285 -22.844 1 35.91 70 LEU A C 1
ATOM 538 O O . LEU A 1 70 ? -10.125 -5.547 -21.656 1 35.91 70 LEU A O 1
ATOM 542 N N . ASN A 1 71 ? -9.047 -5.98 -23.562 1 33.31 71 ASN A N 1
ATOM 543 C CA . ASN A 1 71 ? -7.859 -6.676 -23.078 1 33.31 71 ASN A CA 1
ATOM 544 C C . ASN A 1 71 ? -7.031 -5.793 -22.156 1 33.31 71 ASN A C 1
ATOM 546 O O . ASN A 1 71 ? -5.891 -6.133 -21.828 1 33.31 71 ASN A O 1
ATOM 550 N N . ALA A 1 72 ? -7.137 -4.594 -22.719 1 31.38 72 ALA A N 1
ATOM 551 C CA . ALA A 1 72 ? -6.316 -3.783 -21.828 1 31.38 72 ALA A CA 1
ATOM 552 C C . ALA A 1 72 ? -6.523 -4.191 -20.375 1 31.38 72 ALA A C 1
ATOM 554 O O . ALA A 1 72 ? -7.133 -3.455 -19.594 1 31.38 72 ALA A O 1
ATOM 555 N N . ARG A 1 73 ? -7.242 -5.285 -20.312 1 32.53 73 ARG A N 1
ATOM 556 C CA . ARG A 1 73 ? -7.48 -5.891 -19 1 32.53 73 ARG A CA 1
ATOM 557 C C . ARG A 1 73 ? -6.199 -5.93 -18.172 1 32.53 73 ARG A C 1
ATOM 559 O O . ARG A 1 73 ? -5.172 -6.43 -18.641 1 32.53 73 ARG A O 1
ATOM 566 N N . SER A 1 74 ? -6.133 -5.223 -17.344 1 30.89 74 SER A N 1
ATOM 567 C CA . SER A 1 74 ? -5.242 -4.828 -16.266 1 30.89 74 SER A CA 1
ATOM 568 C C . SER A 1 74 ? -4.562 -6.039 -15.633 1 30.89 74 SER A C 1
ATOM 570 O O . SER A 1 74 ? -5.23 -7.016 -15.281 1 30.89 74 SER A O 1
ATOM 572 N N . ARG A 1 75 ? -3.363 -6.395 -16.094 1 34.16 75 ARG A N 1
ATOM 573 C CA . ARG A 1 75 ? -2.17 -7.133 -15.695 1 34.16 75 ARG A CA 1
ATOM 574 C C . ARG A 1 75 ? -2.061 -7.227 -14.18 1 34.16 75 ARG A C 1
ATOM 576 O O . ARG A 1 75 ? -1.747 -6.238 -13.508 1 34.16 75 ARG A O 1
ATOM 583 N N . ARG A 1 76 ? -2.9 -8.109 -13.695 1 36.84 76 ARG A N 1
ATOM 584 C CA . ARG A 1 76 ? -3.146 -8.43 -12.289 1 36.84 76 ARG A CA 1
ATOM 585 C C . ARG A 1 76 ? -1.881 -8.953 -11.625 1 36.84 76 ARG A C 1
ATOM 587 O O . ARG A 1 76 ? -1.001 -9.508 -12.289 1 36.84 76 ARG A O 1
ATOM 594 N N . ASN A 1 77 ? -1.48 -8.344 -10.734 1 33.16 77 ASN A N 1
ATOM 595 C CA . ASN A 1 77 ? -0.402 -8.844 -9.883 1 33.16 77 ASN A CA 1
ATOM 596 C C . ASN A 1 77 ? -0.57 -10.336 -9.586 1 33.16 77 ASN A C 1
ATOM 598 O O . ASN A 1 77 ? -1.685 -10.859 -9.625 1 33.16 77 ASN A O 1
ATOM 602 N N . ILE A 1 78 ? 0.29 -10.984 -9.906 1 33.47 78 ILE A N 1
ATOM 603 C CA . ILE A 1 78 ? 0.274 -12.422 -9.703 1 33.47 78 ILE A CA 1
ATOM 604 C C . ILE A 1 78 ? -0.763 -12.789 -8.641 1 33.47 78 ILE A C 1
ATOM 606 O O . ILE A 1 78 ? -1.504 -13.758 -8.789 1 33.47 78 ILE A O 1
ATOM 610 N N . LEU A 1 79 ? -0.748 -12.344 -7.379 1 39.28 79 LEU A N 1
ATOM 611 C CA . LEU A 1 79 ? -1.992 -12.688 -6.703 1 39.28 79 LEU A CA 1
ATOM 612 C C . LEU A 1 79 ? -3.15 -11.852 -7.234 1 39.28 79 LEU A C 1
ATOM 614 O O . LEU A 1 79 ? -4.254 -11.883 -6.68 1 39.28 79 LEU A O 1
ATOM 618 N N . LYS A 1 80 ? 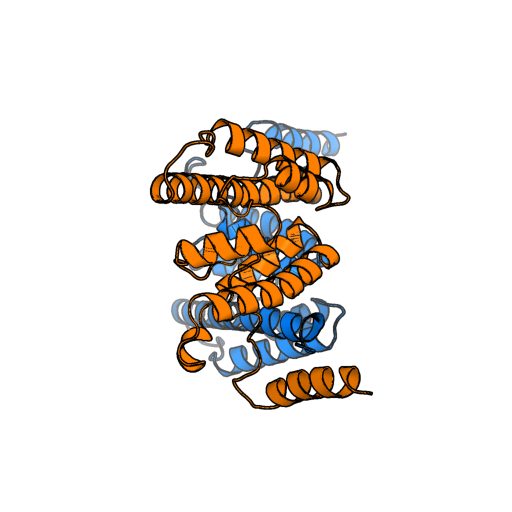-2.783 -11.117 -8.203 1 40.09 80 LYS A N 1
ATOM 619 C CA . LYS A 1 80 ? -3.49 -9.938 -8.688 1 40.09 80 LYS A CA 1
ATOM 620 C C . LYS A 1 80 ? -4.562 -10.32 -9.711 1 40.09 80 LYS A C 1
ATOM 622 O O . LYS A 1 80 ? -4.301 -10.344 -10.914 1 40.09 80 LYS A O 1
ATOM 627 N N . MET A 1 81 ? -5.141 -11.109 -9.383 1 42.06 81 MET A N 1
ATOM 628 C CA . MET A 1 81 ? -6.316 -11.43 -10.188 1 42.06 81 MET A CA 1
ATOM 629 C C . MET A 1 81 ? -7.156 -10.18 -10.445 1 42.06 81 MET A C 1
ATOM 631 O O . MET A 1 81 ? -7.199 -9.273 -9.609 1 42.06 81 MET A O 1
ATOM 635 N N . PRO A 1 82 ? -7.32 -9.93 -11.68 1 42.62 82 PRO A N 1
ATOM 636 C CA . PRO A 1 82 ? -8.32 -8.883 -11.906 1 42.62 82 PRO A CA 1
ATOM 637 C C . PRO A 1 82 ? -9.469 -8.938 -10.906 1 42.62 82 PRO A C 1
ATOM 639 O O . PRO A 1 82 ? -9.664 -9.961 -10.242 1 42.62 82 PRO A O 1
ATOM 642 N N . PRO A 1 83 ? -9.875 -7.703 -10.703 1 45.78 83 PRO A N 1
ATOM 643 C CA . PRO A 1 83 ? -11.133 -7.82 -9.977 1 45.78 83 PRO A CA 1
ATOM 644 C C . PRO A 1 83 ? -12.102 -8.812 -10.617 1 45.78 83 PRO A C 1
ATOM 646 O O . PRO A 1 83 ? -12.281 -8.805 -11.836 1 45.78 83 PRO A O 1
ATOM 649 N N . ASN A 1 84 ? -12.43 -9.586 -9.859 1 52.56 84 ASN A N 1
ATOM 650 C CA . ASN A 1 84 ? -13.383 -10.641 -10.195 1 52.56 84 ASN A CA 1
ATOM 651 C C . ASN A 1 84 ? -12.844 -11.555 -11.297 1 52.56 84 ASN A C 1
ATOM 653 O O . ASN A 1 84 ? -13.445 -11.672 -12.359 1 52.56 84 ASN A O 1
ATOM 657 N N . PRO A 1 85 ? -11.625 -11.969 -11.172 1 58.47 85 PRO A N 1
ATOM 658 C CA . PRO A 1 85 ? -11.094 -12.875 -12.195 1 58.47 85 PRO A CA 1
ATOM 659 C C . PRO A 1 85 ? -11.961 -14.117 -12.391 1 58.47 85 PRO A C 1
ATOM 661 O O . PRO A 1 85 ? -12.609 -14.578 -11.445 1 58.47 85 PRO A O 1
ATOM 664 N N . SER A 1 86 ? -11.906 -14.445 -13.727 1 66.75 86 SER A N 1
ATOM 665 C CA . SER A 1 86 ? -12.555 -15.734 -13.938 1 66.75 86 SER A CA 1
ATOM 666 C C . SER A 1 86 ? -11.828 -16.844 -13.195 1 66.75 86 SER A C 1
ATOM 668 O O . SER A 1 86 ? -10.633 -16.734 -12.906 1 66.75 86 SER A O 1
ATOM 670 N N . VAL A 1 87 ? -12.5 -17.875 -12.914 1 71.62 87 VAL A N 1
ATOM 671 C CA . VAL A 1 87 ? -11.938 -19.031 -12.227 1 71.62 87 VAL A CA 1
ATOM 672 C C . VAL A 1 87 ? -10.82 -19.641 -13.062 1 71.62 87 VAL A C 1
ATOM 674 O O . VAL A 1 87 ? -9.766 -20 -12.539 1 71.62 87 VAL A O 1
ATOM 677 N N . GLY A 1 88 ? -10.992 -19.609 -14.398 1 73.5 88 GLY A N 1
ATOM 678 C CA . GLY A 1 88 ? -9.977 -20.125 -15.297 1 73.5 88 GLY A CA 1
ATOM 679 C C . GLY A 1 88 ? -8.664 -19.375 -15.219 1 73.5 88 GLY A C 1
ATOM 680 O O . GLY A 1 88 ? -7.59 -19.984 -15.18 1 73.5 88 GLY A O 1
ATOM 681 N N . LEU A 1 89 ? -8.734 -18.125 -15.141 1 73.62 89 LEU A N 1
ATOM 682 C CA . LEU A 1 89 ? -7.539 -17.297 -15.047 1 73.62 89 LEU A CA 1
ATOM 683 C C . LEU A 1 89 ? -6.84 -17.5 -13.711 1 73.62 89 LEU A C 1
ATOM 685 O O . LEU A 1 89 ? -5.609 -17.547 -13.648 1 73.62 89 LEU A O 1
ATOM 689 N N . GLN A 1 90 ? -7.641 -17.609 -12.719 1 75.94 90 GLN A N 1
ATOM 690 C CA . GLN A 1 90 ? -7.078 -17.844 -11.391 1 75.94 90 GLN A CA 1
ATOM 691 C C . GLN A 1 90 ? -6.328 -19.172 -11.336 1 75.94 90 GLN A C 1
ATOM 693 O O . GLN A 1 90 ? -5.203 -19.234 -10.844 1 75.94 90 GLN A O 1
ATOM 698 N N . MET A 1 91 ? -6.988 -20.141 -11.953 1 80.31 91 MET A N 1
ATOM 699 C CA . MET A 1 91 ? -6.379 -21.469 -11.977 1 80.31 91 MET A CA 1
ATOM 700 C C . MET A 1 91 ? -5.105 -21.469 -12.812 1 80.31 91 MET A C 1
ATOM 702 O O . MET A 1 91 ? -4.094 -22.047 -12.414 1 80.31 91 MET A O 1
ATOM 706 N N . CYS A 1 92 ? -5.195 -20.828 -13.898 1 80.81 92 CYS A N 1
ATOM 707 C CA . CYS A 1 92 ? -4.039 -20.719 -14.789 1 80.81 92 CYS A CA 1
ATOM 708 C C . CYS A 1 92 ? -2.865 -20.062 -14.086 1 80.81 92 CYS A C 1
ATOM 710 O O . CYS A 1 92 ? -1.733 -20.531 -14.164 1 80.81 92 CYS A O 1
ATOM 712 N N . ASN A 1 93 ? -3.086 -19.031 -13.367 1 76.5 93 ASN A N 1
ATOM 713 C CA . ASN A 1 93 ? -2.041 -18.297 -12.648 1 76.5 93 ASN A CA 1
ATOM 714 C C . ASN A 1 93 ? -1.416 -19.156 -11.555 1 76.5 93 ASN A C 1
ATOM 716 O O . ASN A 1 93 ? -0.195 -19.172 -11.391 1 76.5 93 ASN A O 1
ATOM 720 N N . MET A 1 94 ? -2.264 -19.828 -10.844 1 82.81 94 MET A N 1
ATOM 721 C CA . MET A 1 94 ? -1.763 -20.672 -9.758 1 82.81 94 MET A CA 1
ATOM 722 C C . MET A 1 94 ? -0.904 -21.812 -10.297 1 82.81 94 MET A C 1
ATOM 724 O O . MET A 1 94 ? 0.1 -22.172 -9.688 1 82.81 94 MET A O 1
ATOM 728 N N . LYS A 1 95 ? -1.291 -22.312 -11.422 1 85.19 95 LYS A N 1
ATOM 729 C CA . LYS A 1 95 ? -0.497 -23.344 -12.078 1 85.19 95 LYS A CA 1
ATOM 730 C C . LYS A 1 95 ? 0.849 -22.797 -12.539 1 85.19 95 LYS A C 1
ATOM 732 O O . LYS A 1 95 ? 1.881 -23.453 -12.383 1 85.19 95 LYS A O 1
ATOM 737 N N . ALA A 1 96 ? 0.746 -21.609 -13.047 1 80 96 ALA A N 1
ATOM 738 C CA . ALA A 1 96 ? 1.956 -20.984 -13.57 1 80 96 ALA A CA 1
ATOM 739 C C . ALA A 1 96 ? 2.955 -20.703 -12.445 1 80 96 ALA A C 1
ATOM 741 O O . ALA A 1 96 ? 4.168 -20.734 -12.672 1 80 96 ALA A O 1
ATOM 742 N N . TRP A 1 97 ? 2.506 -20.516 -11.227 1 81.81 97 TRP A N 1
ATOM 743 C CA . TRP A 1 97 ? 3.357 -20.266 -10.07 1 81.81 97 TRP A CA 1
ATOM 744 C C . TRP A 1 97 ? 3.703 -21.578 -9.367 1 81.81 97 TRP A C 1
ATOM 746 O O . TRP A 1 97 ? 4.23 -21.578 -8.25 1 81.81 97 TRP A O 1
ATOM 756 N N . ASP A 1 98 ? 3.348 -22.734 -9.938 1 87.19 98 ASP A N 1
ATOM 757 C CA . ASP A 1 98 ? 3.605 -24.078 -9.422 1 87.19 98 ASP A CA 1
ATOM 758 C C . ASP A 1 98 ? 2.912 -24.297 -8.078 1 87.19 98 ASP A C 1
ATOM 760 O O . ASP A 1 98 ? 3.455 -24.953 -7.191 1 87.19 98 ASP A O 1
ATOM 764 N N . MET A 1 99 ? 1.784 -23.672 -7.922 1 86.06 99 MET A N 1
ATOM 765 C CA . MET A 1 99 ? 1.009 -23.828 -6.695 1 86.06 99 MET A CA 1
ATOM 766 C C . MET A 1 99 ? -0.14 -24.812 -6.898 1 86.06 99 MET A C 1
ATOM 768 O O . MET A 1 99 ? -0.729 -25.281 -5.93 1 86.06 99 MET A O 1
ATOM 772 N N . LEU A 1 100 ? -0.428 -25.016 -8.141 1 88.62 100 LEU A N 1
ATOM 773 C CA . LEU A 1 100 ? -1.447 -25.969 -8.547 1 88.62 100 LEU A CA 1
ATOM 774 C C . LEU A 1 100 ? -0.885 -26.969 -9.547 1 88.62 100 LEU A C 1
ATOM 776 O O . LEU A 1 100 ? -0.148 -26.594 -10.461 1 88.62 100 LEU A O 1
ATOM 780 N N . SER A 1 101 ? -1.246 -28.25 -9.312 1 89.94 101 SER A N 1
ATOM 781 C CA . SER A 1 101 ? -0.901 -29.25 -10.312 1 89.94 101 SER A CA 1
ATOM 782 C C . SER A 1 101 ? -1.796 -29.141 -11.547 1 89.94 101 SER A C 1
ATOM 784 O O . SER A 1 101 ? -2.777 -28.391 -11.531 1 89.94 101 SER A O 1
ATOM 786 N N . GLU A 1 102 ? -1.463 -29.875 -12.562 1 86.56 102 GLU A N 1
ATOM 787 C CA . GLU A 1 102 ? -2.211 -29.844 -13.812 1 86.56 102 GLU A CA 1
ATOM 788 C C . GLU A 1 102 ? -3.658 -30.281 -13.602 1 86.56 102 GLU A C 1
ATOM 790 O O . GLU A 1 102 ? -4.566 -29.766 -14.258 1 86.56 102 GLU A O 1
ATOM 795 N N . ASP A 1 103 ? -3.859 -31.156 -12.695 1 85.56 103 ASP A N 1
ATOM 796 C CA . ASP A 1 103 ? -5.203 -31.672 -12.477 1 85.56 103 ASP A CA 1
ATOM 797 C C . ASP A 1 103 ? -5.984 -30.797 -11.5 1 85.56 103 ASP A C 1
ATOM 799 O O . ASP A 1 103 ? -7.109 -31.125 -11.125 1 85.56 103 ASP A O 1
ATOM 803 N N . GLY A 1 104 ? -5.395 -29.703 -11.031 1 85.69 104 GLY A N 1
ATOM 804 C CA . GLY A 1 104 ? -6.102 -28.75 -10.188 1 85.69 104 GLY A CA 1
ATOM 805 C C . GLY A 1 104 ? -5.91 -29 -8.711 1 85.69 104 GLY A C 1
ATOM 806 O O . GLY A 1 104 ? -6.586 -28.406 -7.875 1 85.69 104 GLY A O 1
ATOM 807 N N . THR A 1 105 ? -5 -29.875 -8.383 1 88.94 105 THR A N 1
ATOM 808 C CA . THR A 1 105 ? -4.711 -30.141 -6.98 1 88.94 105 THR A CA 1
ATOM 809 C C . THR A 1 105 ? -3.746 -29.094 -6.422 1 88.94 105 THR A C 1
ATOM 811 O O . THR A 1 105 ? -2.75 -28.75 -7.062 1 88.94 105 THR A O 1
ATOM 814 N N . ILE A 1 106 ? -4.082 -28.641 -5.238 1 88.81 106 ILE A N 1
ATOM 815 C CA . ILE A 1 106 ? -3.219 -27.641 -4.605 1 88.81 106 ILE A CA 1
ATOM 816 C C . ILE A 1 106 ? -1.917 -28.312 -4.156 1 88.81 106 ILE A C 1
ATOM 818 O O . ILE A 1 106 ? -1.938 -29.344 -3.482 1 88.81 106 ILE A O 1
ATOM 822 N N . LEU A 1 107 ? -0.807 -27.75 -4.531 1 90.69 107 LEU A N 1
ATOM 823 C CA . LEU A 1 107 ? 0.513 -28.203 -4.117 1 90.69 107 LEU A CA 1
ATOM 824 C C . LEU A 1 107 ? 0.98 -27.469 -2.869 1 90.69 107 LEU A C 1
ATOM 826 O O . LEU A 1 107 ? 1.844 -26.594 -2.947 1 90.69 107 LEU A O 1
ATOM 830 N N . PHE A 1 108 ? 0.506 -27.891 -1.709 1 90.19 108 PHE A N 1
ATOM 831 C CA . PHE A 1 108 ? 0.717 -27.203 -0.442 1 90.19 108 PHE A CA 1
ATOM 832 C C . PHE A 1 108 ? 2.205 -27.078 -0.133 1 90.19 108 PHE A C 1
ATOM 834 O O . PHE A 1 108 ? 2.648 -26.062 0.421 1 90.19 108 PHE A O 1
ATOM 841 N N . GLU A 1 109 ? 2.965 -28.078 -0.498 1 91.19 109 GLU A N 1
ATOM 842 C CA . GLU A 1 109 ? 4.402 -28.031 -0.233 1 91.19 109 GLU A CA 1
ATOM 843 C C . GLU A 1 109 ? 5.074 -26.906 -0.996 1 91.19 109 GLU A C 1
ATOM 845 O O . GLU A 1 109 ? 6 -26.266 -0.486 1 91.19 109 GLU A O 1
ATOM 850 N N . ASN A 1 110 ? 4.656 -26.703 -2.203 1 90.56 110 ASN A N 1
ATOM 851 C CA . ASN A 1 110 ? 5.199 -25.609 -2.986 1 90.56 110 ASN A CA 1
ATOM 852 C C . ASN A 1 110 ? 4.801 -24.25 -2.4 1 90.56 110 ASN A C 1
ATOM 854 O O . ASN A 1 110 ? 5.602 -23.312 -2.396 1 90.56 110 ASN A O 1
ATOM 858 N N . VAL A 1 111 ? 3.559 -24.141 -1.941 1 88.19 111 VAL A N 1
ATOM 859 C CA . VAL A 1 111 ? 3.094 -22.906 -1.298 1 88.19 111 VAL A CA 1
ATOM 860 C C . VAL A 1 111 ? 3.932 -22.625 -0.053 1 88.19 111 VAL A C 1
ATOM 862 O O . VAL A 1 111 ? 4.406 -21.516 0.143 1 88.19 111 VAL A O 1
ATOM 865 N N . ASP A 1 112 ? 4.18 -23.656 0.721 1 90.56 112 ASP A N 1
ATOM 866 C CA . ASP A 1 112 ? 5.004 -23.531 1.918 1 90.56 112 ASP A CA 1
ATOM 867 C C . ASP A 1 112 ? 6.426 -23.094 1.562 1 90.56 112 ASP A C 1
ATOM 869 O O . ASP A 1 112 ? 7.008 -22.234 2.236 1 90.56 112 ASP A O 1
ATOM 873 N N . SER A 1 113 ? 6.941 -23.75 0.562 1 90 113 SER A N 1
ATOM 874 C CA . SER A 1 113 ? 8.289 -23.422 0.118 1 90 113 SER A CA 1
ATOM 875 C C . SER A 1 113 ? 8.383 -21.953 -0.308 1 90 113 SER A C 1
ATOM 877 O O . SER A 1 113 ? 9.375 -21.281 -0.028 1 90 113 SER A O 1
ATOM 879 N N . PHE A 1 114 ? 7.422 -21.453 -0.96 1 84.56 114 PHE A N 1
ATOM 880 C CA . PHE A 1 114 ? 7.363 -20.062 -1.355 1 84.56 114 PHE A CA 1
ATOM 881 C C . PHE A 1 114 ? 7.434 -19.141 -0.135 1 84.56 114 PHE A C 1
ATOM 883 O O . PHE A 1 114 ? 8.234 -18.203 -0.102 1 84.56 114 PHE A O 1
ATOM 890 N N . PHE A 1 115 ? 6.66 -19.406 0.892 1 86.81 115 PHE A N 1
ATOM 891 C CA . PHE A 1 115 ? 6.594 -18.547 2.074 1 86.81 115 PHE A CA 1
ATOM 892 C C . PHE A 1 115 ? 7.883 -18.641 2.883 1 86.81 115 PHE A C 1
ATOM 894 O O . PHE A 1 115 ? 8.281 -17.688 3.545 1 86.81 115 PHE A O 1
ATOM 901 N N . ARG A 1 116 ? 8.578 -19.766 2.732 1 88.5 116 ARG A N 1
ATOM 902 C CA . ARG A 1 116 ? 9.867 -19.922 3.412 1 88.5 116 ARG A CA 1
ATOM 903 C C . ARG A 1 116 ? 10.922 -19.016 2.789 1 88.5 116 ARG A C 1
ATOM 905 O O . ARG A 1 116 ? 11.875 -18.609 3.459 1 88.5 116 ARG A O 1
ATOM 912 N N . ASN A 1 117 ? 10.688 -18.625 1.564 1 80.94 117 ASN A N 1
ATOM 913 C CA . ASN A 1 117 ? 11.688 -17.859 0.837 1 80.94 117 ASN A CA 1
ATOM 914 C C . ASN A 1 117 ? 11.242 -16.422 0.611 1 80.94 117 ASN A C 1
ATOM 916 O O . ASN A 1 117 ? 11.898 -15.664 -0.11 1 80.94 117 ASN A O 1
ATOM 920 N N . VAL A 1 118 ? 10.117 -16.031 1.181 1 76.88 118 VAL A N 1
ATOM 921 C CA . VAL A 1 118 ? 9.539 -14.734 0.838 1 76.88 118 VAL A CA 1
ATOM 922 C C . VAL A 1 118 ? 10.297 -13.617 1.549 1 76.88 118 VAL A C 1
ATOM 924 O O . VAL A 1 118 ? 10.266 -12.461 1.114 1 76.88 118 VAL A O 1
ATOM 927 N N . SER A 1 119 ? 10.883 -13.898 2.643 1 77.25 119 SER A N 1
ATOM 928 C CA . SER A 1 119 ? 11.562 -12.859 3.414 1 77.25 119 SER A CA 1
ATOM 929 C C . SER A 1 119 ? 12.789 -13.422 4.129 1 77.25 119 SER A C 1
ATOM 931 O O . SER A 1 119 ? 12.883 -14.633 4.355 1 77.25 119 SER A O 1
ATOM 933 N N . HIS A 1 120 ? 13.648 -12.469 4.352 1 78.25 120 HIS A N 1
ATOM 934 C CA . HIS A 1 120 ? 14.789 -12.852 5.176 1 78.25 120 HIS A CA 1
ATOM 935 C C . HIS A 1 120 ? 14.453 -12.766 6.66 1 78.25 120 HIS A C 1
ATOM 937 O O . HIS A 1 120 ? 15.219 -13.227 7.508 1 78.25 120 HIS A O 1
ATOM 943 N N . ASP A 1 121 ? 13.359 -12.258 6.961 1 87.31 121 ASP A N 1
ATOM 944 C CA . ASP A 1 121 ? 12.93 -12.164 8.352 1 87.31 121 ASP A CA 1
ATOM 945 C C . ASP A 1 121 ? 12.188 -13.43 8.781 1 87.31 121 ASP A C 1
ATOM 947 O O . ASP A 1 121 ? 11.102 -13.719 8.273 1 87.31 121 ASP A O 1
ATOM 951 N N . LYS A 1 122 ? 12.711 -14.062 9.789 1 90.62 122 LYS A N 1
ATOM 952 C CA . LYS A 1 122 ? 12.195 -15.352 10.242 1 90.62 122 LYS A CA 1
ATOM 953 C C . LYS A 1 122 ? 10.797 -15.211 10.836 1 90.62 122 LYS A C 1
ATOM 955 O O . LYS A 1 122 ? 9.961 -16.109 10.695 1 90.62 122 LYS A O 1
ATOM 960 N N . THR A 1 123 ? 10.617 -14.117 11.516 1 91.44 123 THR A N 1
ATOM 961 C CA . THR A 1 123 ? 9.312 -13.906 12.133 1 91.44 123 THR A CA 1
ATOM 962 C C . THR A 1 123 ? 8.219 -13.812 11.07 1 91.44 123 THR A C 1
ATOM 964 O O . THR A 1 123 ? 7.156 -14.43 11.211 1 91.44 123 THR A O 1
ATOM 967 N N . LEU A 1 124 ? 8.461 -13.062 10.094 1 92.56 124 LEU A N 1
ATOM 968 C CA . LEU A 1 124 ? 7.5 -12.93 9.008 1 92.56 124 LEU A CA 1
ATOM 969 C C . LEU A 1 124 ? 7.305 -14.266 8.289 1 92.56 124 LEU A C 1
ATOM 971 O O . LEU A 1 124 ? 6.18 -14.625 7.93 1 92.56 124 LEU A O 1
ATOM 975 N N . GLN A 1 125 ? 8.359 -15 8.086 1 92.25 125 GLN A N 1
ATOM 976 C CA . GLN A 1 125 ? 8.273 -16.328 7.469 1 92.25 125 GLN A CA 1
ATOM 977 C C . GLN A 1 125 ? 7.363 -17.25 8.273 1 92.25 125 GLN A C 1
ATOM 979 O O . GLN A 1 125 ? 6.496 -17.922 7.715 1 92.25 125 GLN A O 1
ATOM 984 N N . ASP A 1 126 ? 7.613 -17.25 9.562 1 93.31 126 ASP A N 1
ATOM 985 C CA . ASP A 1 126 ? 6.82 -18.109 10.445 1 93.31 126 ASP A CA 1
ATOM 986 C C . ASP A 1 126 ? 5.344 -17.703 10.406 1 93.31 126 ASP A C 1
ATOM 988 O O . ASP A 1 126 ? 4.465 -18.562 10.406 1 93.31 126 ASP A O 1
ATOM 992 N N . ASP A 1 127 ? 5.07 -16.438 10.359 1 92.44 127 ASP A N 1
ATOM 993 C CA . ASP A 1 127 ? 3.697 -15.945 10.281 1 92.44 127 ASP A CA 1
ATOM 994 C C . ASP A 1 127 ? 3 -16.469 9.023 1 92.44 127 ASP A C 1
ATOM 996 O O . ASP A 1 127 ? 1.855 -16.922 9.086 1 92.44 127 ASP A O 1
ATOM 1000 N N . PHE A 1 128 ? 3.666 -16.422 7.918 1 92.38 128 PHE A N 1
ATOM 1001 C CA . PHE A 1 128 ? 3.076 -16.844 6.656 1 92.38 128 PHE A CA 1
ATOM 1002 C C . PHE A 1 128 ? 2.92 -18.359 6.621 1 92.38 128 PHE A C 1
ATOM 1004 O O . PHE A 1 128 ? 1.962 -18.875 6.043 1 92.38 128 PHE A O 1
ATOM 1011 N N . LEU A 1 129 ? 3.871 -19.047 7.18 1 94.12 129 LEU A N 1
ATOM 1012 C CA . LEU A 1 129 ? 3.764 -20.5 7.23 1 94.12 129 LEU A CA 1
ATOM 1013 C C . LEU A 1 129 ? 2.594 -20.922 8.109 1 94.12 129 LEU A C 1
ATOM 1015 O O . LEU A 1 129 ? 1.869 -21.875 7.773 1 94.12 129 LEU A O 1
ATOM 1019 N N . GLN A 1 130 ? 2.439 -20.25 9.219 1 94.31 130 GLN A N 1
ATOM 1020 C CA . GLN A 1 130 ? 1.284 -20.516 10.07 1 94.31 130 GLN A CA 1
ATOM 1021 C C . GLN A 1 130 ? -0.02 -20.219 9.336 1 94.31 130 GLN A C 1
ATOM 1023 O O . GLN A 1 130 ? -0.995 -20.969 9.469 1 94.31 130 GLN A O 1
ATOM 1028 N N . LEU A 1 131 ? -0.053 -19.141 8.625 1 91.62 131 LEU A N 1
ATOM 1029 C CA . LEU A 1 131 ? -1.212 -18.797 7.809 1 91.62 131 LEU A CA 1
ATOM 1030 C C . LEU A 1 131 ? -1.493 -19.891 6.781 1 91.62 131 LEU A C 1
ATOM 1032 O O . LEU A 1 131 ? -2.639 -20.312 6.621 1 91.62 131 LEU A O 1
ATOM 1036 N N . SER A 1 132 ? -0.433 -20.297 6.062 1 90.69 132 SER A N 1
ATOM 1037 C CA . SER A 1 132 ? -0.578 -21.359 5.07 1 90.69 132 SER A CA 1
ATOM 1038 C C . SER A 1 132 ? -1.165 -22.625 5.691 1 90.69 132 SER A C 1
ATOM 1040 O O . SER A 1 132 ? -2.064 -23.25 5.117 1 90.69 132 SER A O 1
ATOM 1042 N N . LEU A 1 133 ? -0.657 -22.969 6.816 1 93.69 133 LEU A N 1
ATOM 1043 C CA . LEU A 1 133 ? -1.14 -24.141 7.527 1 93.69 133 LEU A CA 1
ATOM 1044 C C . LEU A 1 133 ? -2.609 -23.984 7.902 1 93.69 133 LEU A C 1
ATOM 1046 O O . LEU A 1 133 ? -3.4 -24.922 7.73 1 93.69 133 LEU A O 1
ATOM 1050 N N . SER A 1 134 ? -2.971 -22.922 8.438 1 94.31 134 SER A N 1
ATOM 1051 C CA . SER A 1 134 ? -4.352 -22.641 8.82 1 94.31 134 SER A CA 1
ATOM 1052 C C . SER A 1 134 ? -5.285 -22.719 7.617 1 94.31 134 SER A C 1
ATOM 1054 O O . SER A 1 134 ? -6.379 -23.297 7.707 1 94.31 134 SER A O 1
ATOM 1056 N N . CYS A 1 135 ? -4.875 -22.125 6.465 1 91.56 135 CYS A N 1
ATOM 1057 C CA . CYS A 1 135 ? -5.691 -22.156 5.258 1 91.56 135 CYS A CA 1
ATOM 1058 C C . CYS A 1 135 ? -5.805 -23.562 4.695 1 91.56 135 CYS A C 1
ATOM 1060 O O . CYS A 1 135 ? -6.855 -23.953 4.188 1 91.56 135 CYS A O 1
ATOM 1062 N N . LYS A 1 136 ? -4.766 -24.312 4.773 1 92.12 136 LYS A N 1
ATOM 1063 C CA . LYS A 1 136 ? -4.766 -25.719 4.336 1 92.12 136 LYS A CA 1
ATOM 1064 C C . LYS A 1 136 ? -5.742 -26.547 5.16 1 92.12 136 LYS A C 1
ATOM 1066 O O . LYS A 1 136 ? -6.496 -27.344 4.609 1 92.12 136 LYS A O 1
ATOM 1071 N N . THR A 1 137 ? -5.688 -26.312 6.426 1 91 137 THR A N 1
ATOM 1072 C CA . THR A 1 137 ? -6.527 -27.078 7.34 1 91 137 THR A CA 1
ATOM 1073 C C . THR A 1 137 ? -8 -26.75 7.129 1 91 137 THR A C 1
ATOM 1075 O O . THR A 1 137 ? -8.867 -27.609 7.309 1 91 137 THR A O 1
ATOM 1078 N N . SER A 1 138 ? -8.25 -25.594 6.703 1 87.25 138 SER A N 1
ATOM 1079 C CA . SER A 1 138 ? -9.633 -25.172 6.512 1 87.25 138 SER A CA 1
ATOM 1080 C C . SER A 1 138 ? -10.133 -25.531 5.113 1 87.25 138 SER A C 1
ATOM 1082 O O . SER A 1 138 ? -11.305 -25.312 4.793 1 87.25 138 SER A O 1
ATOM 1084 N N . SER A 1 139 ? -9.25 -25.953 4.312 1 82.94 139 SER A N 1
ATOM 1085 C CA . SER A 1 139 ? -9.602 -26.312 2.943 1 82.94 139 SER A CA 1
ATOM 1086 C C . SER A 1 139 ? -9.609 -27.828 2.75 1 82.94 139 SER A C 1
ATOM 1088 O O . SER A 1 139 ? -8.633 -28.5 3.082 1 82.94 139 SER A O 1
ATOM 1090 N N . PRO A 1 140 ? -10.734 -28.328 2.275 1 78.38 140 PRO A N 1
ATOM 1091 C CA . PRO A 1 140 ? -10.734 -29.781 2.018 1 78.38 140 PRO A CA 1
ATOM 1092 C C . PRO A 1 140 ? -9.727 -30.188 0.951 1 78.38 140 PRO A C 1
ATOM 1094 O O . PRO A 1 140 ? -9.367 -29.375 0.088 1 78.38 140 PRO A O 1
ATOM 1097 N N . PRO A 1 141 ? -9.164 -31.516 1.137 1 78.75 141 PRO A N 1
ATOM 1098 C CA . PRO A 1 141 ? -8.312 -32 0.049 1 78.75 141 PRO A CA 1
ATOM 1099 C C . PRO A 1 141 ? -9.031 -32.031 -1.299 1 78.75 141 PRO A C 1
ATOM 1101 O O . PRO A 1 141 ? -10.227 -32.312 -1.359 1 78.75 141 PRO A O 1
ATOM 1104 N N . THR A 1 142 ? -8.328 -31.578 -2.297 1 79.94 142 THR A N 1
ATOM 1105 C CA . THR A 1 142 ? -8.953 -31.484 -3.613 1 79.94 142 THR A CA 1
ATOM 1106 C C . THR A 1 142 ? -8.883 -32.812 -4.344 1 79.94 142 THR A C 1
ATOM 1108 O O . THR A 1 142 ? -9.508 -33 -5.395 1 79.94 142 THR A O 1
ATOM 1111 N N . THR A 1 143 ? -8.117 -33.75 -3.789 1 78.69 143 THR A N 1
ATOM 1112 C CA . THR A 1 143 ? -8.008 -35.062 -4.438 1 78.69 143 THR A CA 1
ATOM 1113 C C . THR A 1 143 ? -9.367 -35.719 -4.551 1 78.69 143 THR A C 1
ATOM 1115 O O . THR A 1 143 ? -10.117 -35.812 -3.57 1 78.69 143 THR A O 1
ATOM 1118 N N . GLY A 1 144 ? -9.695 -36.188 -5.738 1 78.56 144 GLY A N 1
ATOM 1119 C CA . GLY A 1 144 ? -10.93 -36.938 -5.957 1 78.56 144 GLY A CA 1
ATOM 1120 C C . GLY A 1 144 ? -12.133 -36.062 -6.195 1 78.56 144 GLY A C 1
ATOM 1121 O O . GLY A 1 144 ? -13.227 -36.531 -6.473 1 78.56 144 GLY A O 1
ATOM 1122 N N . LEU A 1 145 ? -12.023 -34.75 -6.062 1 86 145 LEU A N 1
ATOM 1123 C CA . LEU A 1 145 ? -13.125 -33.844 -6.281 1 86 145 LEU A CA 1
ATOM 1124 C C . LEU A 1 145 ? -13.32 -33.562 -7.77 1 86 145 LEU A C 1
ATOM 1126 O O . LEU A 1 145 ? -12.383 -33.719 -8.555 1 86 145 LEU A O 1
ATOM 1130 N N . GLN A 1 146 ? -14.508 -33.312 -8.125 1 85.62 146 GLN A N 1
ATOM 1131 C CA . GLN A 1 146 ? -14.797 -32.875 -9.492 1 85.62 146 GLN A CA 1
ATOM 1132 C C . GLN A 1 146 ? -14.234 -31.484 -9.758 1 85.62 146 GLN A C 1
ATOM 1134 O O . GLN A 1 146 ? -13.898 -30.75 -8.828 1 85.62 146 GLN A O 1
ATOM 1139 N N . GLU A 1 147 ? -14.109 -31.141 -11.023 1 81.38 147 GLU A N 1
ATOM 1140 C CA . GLU A 1 147 ? -13.453 -29.906 -11.453 1 81.38 147 GLU A CA 1
ATOM 1141 C C . GLU A 1 147 ? -14.102 -28.688 -10.797 1 81.38 147 GLU A C 1
ATOM 1143 O O . GLU A 1 147 ? -13.406 -27.812 -10.289 1 81.38 147 GLU A O 1
ATOM 1148 N N . ASP A 1 148 ? -15.43 -28.656 -10.844 1 81.62 148 ASP A N 1
ATOM 1149 C CA . ASP A 1 148 ? -16.141 -27.516 -10.266 1 81.62 148 ASP A CA 1
ATOM 1150 C C . ASP A 1 148 ? -15.891 -27.422 -8.766 1 81.62 148 ASP A C 1
ATOM 1152 O O . ASP A 1 148 ? -15.766 -26.312 -8.227 1 81.62 148 ASP A O 1
ATOM 1156 N N . GLN A 1 149 ? -15.82 -28.594 -8.109 1 86.25 149 GLN A N 1
ATOM 1157 C CA . GLN A 1 149 ? -15.547 -28.625 -6.672 1 86.25 149 GLN A CA 1
ATOM 1158 C C . GLN A 1 149 ? -14.117 -28.172 -6.375 1 86.25 149 GLN A C 1
ATOM 1160 O O . GLN A 1 149 ? -13.875 -27.453 -5.406 1 86.25 149 GLN A O 1
ATOM 1165 N N . LYS A 1 150 ? -13.25 -28.594 -7.227 1 85.75 150 LYS A N 1
ATOM 1166 C CA . LYS A 1 150 ? -11.859 -28.172 -7.062 1 85.75 150 LYS A CA 1
ATOM 1167 C C . LYS A 1 150 ? -11.719 -26.656 -7.18 1 85.75 150 LYS A C 1
ATOM 1169 O O . LYS A 1 150 ? -11 -26.031 -6.398 1 85.75 150 LYS A O 1
ATOM 1174 N N . HIS A 1 151 ? -12.445 -26.094 -8.109 1 83.62 151 HIS A N 1
ATOM 1175 C CA . HIS A 1 151 ? -12.422 -24.641 -8.312 1 83.62 151 HIS A CA 1
ATOM 1176 C C . HIS A 1 151 ? -12.844 -23.906 -7.043 1 83.62 151 HIS A C 1
ATOM 1178 O O . HIS A 1 151 ? -12.203 -22.938 -6.645 1 83.62 151 HIS A O 1
ATOM 1184 N N . THR A 1 152 ? -13.836 -24.422 -6.484 1 85.06 152 THR A N 1
ATOM 1185 C CA . THR A 1 152 ? -14.367 -23.797 -5.281 1 85.06 152 THR A CA 1
ATOM 1186 C C . THR A 1 152 ? -13.352 -23.859 -4.145 1 85.06 152 THR A C 1
ATOM 1188 O O . THR A 1 152 ? -13.164 -22.875 -3.42 1 85.06 152 THR A O 1
ATOM 1191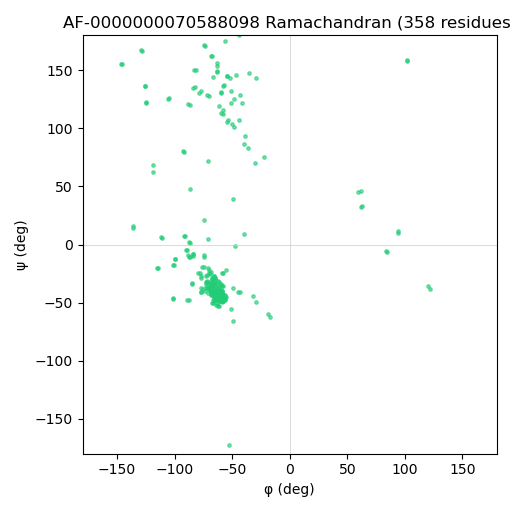 N N . VAL A 1 153 ? -12.719 -24.953 -4.031 1 87.69 153 VAL A N 1
ATOM 1192 C CA . VAL A 1 153 ? -11.75 -25.141 -2.957 1 87.69 153 VAL A CA 1
ATOM 1193 C C . VAL A 1 153 ? -10.547 -24.234 -3.188 1 87.69 153 VAL A C 1
ATOM 1195 O O . VAL A 1 153 ? -10.062 -23.578 -2.256 1 87.69 153 VAL A O 1
ATOM 1198 N N . VAL A 1 154 ? -10.102 -24.172 -4.391 1 84.25 154 VAL A N 1
ATOM 1199 C CA . VAL A 1 154 ? -8.93 -23.359 -4.73 1 84.25 154 VAL A CA 1
ATOM 1200 C C . VAL A 1 154 ? -9.227 -21.891 -4.473 1 84.25 154 VAL A C 1
ATOM 1202 O O . VAL A 1 154 ? -8.414 -21.172 -3.891 1 84.25 154 VAL A O 1
ATOM 1205 N N . VAL A 1 155 ? -10.336 -21.438 -4.898 1 80 155 VAL A N 1
ATOM 1206 C CA . VAL A 1 155 ? -10.727 -20.047 -4.707 1 80 155 VAL A CA 1
ATOM 1207 C C . VAL A 1 155 ? -10.82 -19.734 -3.213 1 80 155 VAL A C 1
ATOM 1209 O O . VAL A 1 155 ? -10.367 -18.672 -2.762 1 80 155 VAL A O 1
ATOM 1212 N N . SER A 1 156 ? -11.383 -20.672 -2.521 1 83.38 156 SER A N 1
ATOM 1213 C CA . SER A 1 156 ? -11.484 -20.484 -1.076 1 83.38 156 SER A CA 1
ATOM 1214 C C . SER A 1 156 ? -10.109 -20.422 -0.426 1 83.38 156 SER A C 1
ATOM 1216 O O . SER A 1 156 ? -9.875 -19.609 0.472 1 83.38 156 SER A O 1
ATOM 1218 N N . TYR A 1 157 ? -9.242 -21.297 -0.842 1 86.19 157 TYR A N 1
ATOM 1219 C CA . TYR A 1 157 ? -7.875 -21.344 -0.341 1 86.19 157 TYR A CA 1
ATOM 1220 C C . TYR A 1 157 ? -7.152 -20.031 -0.625 1 86.19 157 TYR A C 1
ATOM 1222 O O . TYR A 1 157 ? -6.508 -19.453 0.261 1 86.19 157 TYR A O 1
ATOM 1230 N N . LEU A 1 158 ? -7.281 -19.453 -1.782 1 80.19 158 LEU A N 1
ATOM 1231 C CA . LEU A 1 158 ? -6.652 -18.203 -2.172 1 80.19 158 LEU A CA 1
ATOM 1232 C C . LEU A 1 158 ? -7.219 -17.031 -1.363 1 80.19 158 LEU A C 1
ATOM 1234 O O . LEU A 1 158 ? -6.48 -16.125 -0.976 1 80.19 158 LEU A O 1
ATOM 1238 N N . SER A 1 159 ? -8.477 -17.094 -1.19 1 78.56 159 SER A N 1
ATOM 1239 C CA . SER A 1 159 ? -9.117 -16.047 -0.387 1 78.56 159 SER A CA 1
ATOM 1240 C C . SER A 1 159 ? -8.594 -16.062 1.047 1 78.56 159 SER A C 1
ATOM 1242 O O . SER A 1 159 ? -8.367 -15.008 1.637 1 78.56 159 SER A O 1
ATOM 1244 N N . CYS A 1 160 ? -8.5 -17.219 1.607 1 84.25 160 CYS A N 1
ATOM 1245 C CA . CYS A 1 160 ? -7.93 -17.375 2.939 1 84.25 160 CYS A CA 1
ATOM 1246 C C . CYS A 1 160 ? -6.52 -16.797 3.008 1 84.25 160 CYS A C 1
ATOM 1248 O O . CYS A 1 160 ? -6.203 -16.031 3.922 1 84.25 160 CYS A O 1
ATOM 1250 N N . LEU A 1 161 ? -5.68 -17.031 2.025 1 83.62 161 LEU A N 1
ATOM 1251 C CA . LEU A 1 161 ? -4.301 -16.547 1.982 1 83.62 161 LEU A CA 1
ATOM 1252 C C . LEU A 1 161 ? -4.258 -15.031 1.837 1 83.62 161 LEU A C 1
ATOM 1254 O O . LEU A 1 161 ? -3.432 -14.367 2.467 1 83.62 161 LEU A O 1
ATOM 1258 N N . ASN A 1 162 ? -5.07 -14.539 1.016 1 77.75 162 ASN A N 1
ATOM 1259 C CA . ASN A 1 162 ? -5.094 -13.094 0.786 1 77.75 162 ASN A CA 1
ATOM 1260 C C . ASN A 1 162 ? -5.496 -12.336 2.045 1 77.75 162 ASN A C 1
ATOM 1262 O O . ASN A 1 162 ? -4.863 -11.336 2.402 1 77.75 162 ASN A O 1
ATOM 1266 N N . LYS A 1 163 ? -6.516 -12.773 2.664 1 76.12 163 LYS A N 1
ATOM 1267 C CA . LYS A 1 163 ? -7.008 -12.117 3.873 1 76.12 163 LYS A CA 1
ATOM 1268 C C . LYS A 1 163 ? -5.996 -12.234 5.012 1 76.12 163 LYS A C 1
ATOM 1270 O O . LYS A 1 163 ? -5.699 -11.25 5.691 1 76.12 163 LYS A O 1
ATOM 1275 N N . GLY A 1 164 ? -5.562 -13.391 5.18 1 85.81 164 GLY A N 1
ATOM 1276 C CA . GLY A 1 164 ? -4.586 -13.602 6.234 1 85.81 164 GLY A CA 1
ATOM 1277 C C . GLY A 1 164 ? -3.254 -12.93 5.961 1 85.81 164 GLY A C 1
ATOM 1278 O O . GLY A 1 164 ? -2.561 -12.508 6.887 1 85.81 164 GLY A O 1
ATOM 1279 N N . GLY A 1 165 ? -2.875 -12.922 4.691 1 87.25 165 GLY A N 1
ATOM 1280 C CA . GLY A 1 165 ? -1.599 -12.328 4.324 1 87.25 165 GLY A CA 1
ATOM 1281 C C . GLY A 1 165 ? -1.517 -10.852 4.641 1 87.25 165 GLY A C 1
ATOM 1282 O O . GLY A 1 165 ? -0.501 -10.375 5.148 1 87.25 165 GLY A O 1
ATOM 1283 N N . LEU A 1 166 ? -2.564 -10.133 4.312 1 86.12 166 LEU A N 1
ATOM 1284 C CA . LEU A 1 166 ? -2.604 -8.711 4.629 1 86.12 166 LEU A CA 1
ATOM 1285 C C . LEU A 1 166 ? -2.467 -8.484 6.133 1 86.12 166 LEU A C 1
ATOM 1287 O O . LEU A 1 166 ? -1.727 -7.598 6.562 1 86.12 166 LEU A O 1
ATOM 1291 N N . LYS A 1 167 ? -3.156 -9.297 6.879 1 85.44 167 LYS A N 1
ATOM 1292 C CA . LYS A 1 167 ? -3.076 -9.203 8.336 1 85.44 167 LYS A CA 1
ATOM 1293 C C . LYS A 1 167 ? -1.675 -9.539 8.828 1 85.44 167 LYS A C 1
ATOM 1295 O O . LYS A 1 167 ? -1.158 -8.891 9.742 1 85.44 167 LYS A O 1
ATOM 1300 N N . ALA A 1 168 ? -1.125 -10.531 8.281 1 88.31 168 ALA A N 1
ATOM 1301 C CA . ALA A 1 168 ? 0.231 -10.93 8.656 1 88.31 168 ALA A CA 1
ATOM 1302 C C . ALA A 1 168 ? 1.221 -9.797 8.398 1 88.31 168 ALA A C 1
ATOM 1304 O O . ALA A 1 168 ? 2.07 -9.5 9.242 1 88.31 168 ALA A O 1
ATOM 1305 N N . CYS A 1 169 ? 1.103 -9.156 7.277 1 89.75 169 CYS A N 1
ATOM 1306 C CA . CYS A 1 169 ? 1.965 -8.031 6.941 1 89.75 169 CYS A CA 1
ATOM 1307 C C . CYS A 1 169 ? 1.755 -6.871 7.914 1 89.75 169 CYS A C 1
ATOM 1309 O O . CYS A 1 169 ? 2.721 -6.285 8.406 1 89.75 169 CYS A O 1
ATOM 1311 N N . MET A 1 170 ? 0.492 -6.551 8.156 1 88.62 170 MET A N 1
ATOM 1312 C CA . MET A 1 170 ? 0.14 -5.457 9.055 1 88.62 170 MET A CA 1
ATOM 1313 C C . MET A 1 170 ? 0.697 -5.703 10.453 1 88.62 170 MET A C 1
ATOM 1315 O O . MET A 1 170 ? 1.312 -4.812 11.047 1 88.62 170 MET A O 1
ATOM 1319 N N . ASP A 1 171 ? 0.508 -6.887 11.008 1 88.31 171 ASP A N 1
ATOM 1320 C CA . ASP A 1 171 ? 0.988 -7.23 12.344 1 88.31 171 ASP A CA 1
ATOM 1321 C C . ASP A 1 171 ? 2.514 -7.211 12.398 1 88.31 171 ASP A C 1
ATOM 1323 O O . ASP A 1 171 ? 3.098 -6.723 13.367 1 88.31 171 ASP A O 1
ATOM 1327 N N . TYR A 1 172 ? 3.096 -7.742 11.414 1 91.38 172 TYR A N 1
ATOM 1328 C CA . TYR A 1 172 ? 4.551 -7.793 11.344 1 91.38 172 TYR A CA 1
ATOM 1329 C C . TYR A 1 172 ? 5.148 -6.391 11.367 1 91.38 172 TYR A C 1
ATOM 1331 O O . TYR A 1 172 ? 6.062 -6.109 12.141 1 91.38 172 TYR A O 1
ATOM 1339 N N . GLU A 1 173 ? 4.621 -5.539 10.547 1 91.69 173 GLU A N 1
ATOM 1340 C CA . GLU A 1 173 ? 5.188 -4.199 10.445 1 91.69 173 GLU A CA 1
ATOM 1341 C C . GLU A 1 173 ? 4.855 -3.363 11.68 1 91.69 173 GLU A C 1
ATOM 1343 O O . GLU A 1 173 ? 5.641 -2.506 12.086 1 91.69 173 GLU A O 1
ATOM 1348 N N . HIS A 1 174 ? 3.689 -3.648 12.219 1 90.31 174 HIS A N 1
ATOM 1349 C CA . HIS A 1 174 ? 3.396 -3.01 13.492 1 90.31 174 HIS A CA 1
ATOM 1350 C C . HIS A 1 174 ? 4.453 -3.359 14.539 1 90.31 174 HIS A C 1
ATOM 1352 O O . HIS A 1 174 ? 4.961 -2.477 15.234 1 90.31 174 HIS A O 1
ATOM 1358 N N . ARG A 1 175 ? 4.816 -4.621 14.664 1 90.25 175 ARG A N 1
ATOM 1359 C CA . ARG A 1 175 ? 5.816 -5.078 15.625 1 90.25 175 ARG A CA 1
ATOM 1360 C C . ARG A 1 175 ? 7.195 -4.52 15.289 1 90.25 175 ARG A C 1
ATOM 1362 O O . ARG A 1 175 ? 7.945 -4.129 16.188 1 90.25 175 ARG A O 1
ATOM 1369 N N . LYS A 1 176 ? 7.477 -4.465 14.094 1 91.69 176 LYS A N 1
ATOM 1370 C CA . LYS A 1 176 ? 8.805 -4.059 13.633 1 91.69 176 LYS A CA 1
ATOM 1371 C C . LYS A 1 176 ? 9.047 -2.576 13.906 1 91.69 176 LYS A C 1
ATOM 1373 O O . LYS A 1 176 ? 10.148 -2.186 14.297 1 91.69 176 LYS A O 1
ATOM 1378 N N . TYR A 1 177 ? 8.031 -1.799 13.742 1 91.5 177 TYR A N 1
ATOM 1379 C CA . TYR A 1 177 ? 8.305 -0.366 13.719 1 91.5 177 TYR A CA 1
ATOM 1380 C C . TYR A 1 177 ? 7.66 0.332 14.906 1 91.5 177 TYR A C 1
ATOM 1382 O O . TYR A 1 177 ? 8.055 1.44 15.273 1 91.5 177 TYR A O 1
ATOM 1390 N N . PHE A 1 178 ? 6.652 -0.277 15.523 1 87.44 178 PHE A N 1
ATOM 1391 C CA . PHE A 1 178 ? 5.844 0.522 16.438 1 87.44 178 PHE A CA 1
ATOM 1392 C C . PHE A 1 178 ? 5.566 -0.243 17.719 1 87.44 178 PHE A C 1
ATOM 1394 O O . PHE A 1 178 ? 4.617 0.069 18.453 1 87.44 178 PHE A O 1
ATOM 1401 N N . ASN A 1 179 ? 6.281 -1.253 17.938 1 85.25 179 ASN A N 1
ATOM 1402 C CA . ASN A 1 179 ? 6.082 -2.072 19.125 1 85.25 179 ASN A CA 1
ATOM 1403 C C . ASN A 1 179 ? 6.254 -1.256 20.406 1 85.25 179 ASN A C 1
ATOM 1405 O O . ASN A 1 179 ? 5.695 -1.603 21.438 1 85.25 179 ASN A O 1
ATOM 1409 N N . ASP A 1 180 ? 6.977 -0.213 20.344 1 78.88 180 ASP A N 1
ATOM 1410 C CA . ASP A 1 180 ? 7.289 0.596 21.516 1 78.88 180 ASP A CA 1
ATOM 1411 C C . ASP A 1 180 ? 6.234 1.675 21.734 1 78.88 180 ASP A C 1
ATOM 1413 O O . ASP A 1 180 ? 6.285 2.404 22.734 1 78.88 180 ASP A O 1
ATOM 1417 N N . LEU A 1 181 ? 5.332 1.793 20.891 1 73.75 181 LEU A N 1
ATOM 1418 C CA . LEU A 1 181 ? 4.262 2.771 21.062 1 73.75 181 LEU A CA 1
ATOM 1419 C C . LEU A 1 181 ? 3.084 2.166 21.812 1 73.75 181 LEU A C 1
ATOM 1421 O O . LEU A 1 181 ? 2.742 1 21.609 1 73.75 181 LEU A O 1
ATOM 1425 N N . MET B 1 1 ? 15.055 13.922 37.406 1 32.34 1 MET B N 1
ATOM 1426 C CA . MET B 1 1 ? 14.312 12.828 38.031 1 32.34 1 MET B CA 1
ATOM 1427 C C . MET B 1 1 ? 12.836 12.875 37.656 1 32.34 1 MET B C 1
ATOM 1429 O O . MET B 1 1 ? 12.148 11.852 37.688 1 32.34 1 MET B O 1
ATOM 1433 N N . LYS B 1 2 ? 12.258 14.102 37.5 1 39.81 2 LYS B N 1
ATOM 1434 C CA . LYS B 1 2 ? 10.836 14.289 37.188 1 39.81 2 LYS B CA 1
ATOM 1435 C C . LYS B 1 2 ? 10.531 13.898 35.75 1 39.81 2 LYS B C 1
ATOM 1437 O O . LYS B 1 2 ? 9.406 13.523 35.438 1 39.81 2 LYS B O 1
ATOM 1442 N N . TYR B 1 3 ? 11.367 14.039 34.781 1 38.31 3 TYR B N 1
ATOM 1443 C CA . TYR B 1 3 ? 11.172 13.695 33.375 1 38.31 3 TYR B CA 1
ATOM 1444 C C . TYR B 1 3 ? 11.172 12.188 33.188 1 38.31 3 TYR B C 1
ATOM 1446 O O . TYR B 1 3 ? 10.617 11.68 32.188 1 38.31 3 TYR B O 1
ATOM 1454 N N . SER B 1 4 ? 11.82 11.484 34.062 1 39.09 4 SER B N 1
ATOM 1455 C CA . SER B 1 4 ? 11.898 10.023 34 1 39.09 4 SER B CA 1
ATOM 1456 C C . SER B 1 4 ? 10.562 9.383 34.344 1 39.09 4 SER B C 1
ATOM 1458 O O . SER B 1 4 ? 10.18 8.367 33.75 1 39.09 4 SER B O 1
ATOM 1460 N N . LEU B 1 5 ? 9.812 10 35.219 1 36.69 5 LEU B N 1
ATOM 1461 C CA . LEU B 1 5 ? 8.57 9.383 35.656 1 36.69 5 LEU B CA 1
ATOM 1462 C C . LEU B 1 5 ? 7.48 9.523 34.625 1 36.69 5 LEU B C 1
ATOM 1464 O O . LEU B 1 5 ? 6.711 8.586 34.375 1 36.69 5 LEU B O 1
ATOM 1468 N N . ALA B 1 6 ? 7.32 10.695 33.938 1 33.78 6 ALA B N 1
ATOM 1469 C CA . ALA B 1 6 ? 6.281 10.883 32.906 1 33.78 6 ALA B CA 1
ATOM 1470 C C . ALA B 1 6 ? 6.488 9.953 31.734 1 33.78 6 ALA B C 1
ATOM 1472 O O . ALA B 1 6 ? 5.527 9.391 31.203 1 33.78 6 ALA B O 1
ATOM 1473 N N . LEU B 1 7 ? 7.703 9.617 31.344 1 36.5 7 LEU B N 1
ATOM 1474 C CA . LEU B 1 7 ? 7.961 8.625 30.297 1 36.5 7 LEU B CA 1
ATOM 1475 C C . LEU B 1 7 ? 7.559 7.23 30.766 1 36.5 7 LEU B C 1
ATOM 1477 O O . LEU B 1 7 ? 7.059 6.426 29.969 1 36.5 7 LEU B O 1
ATOM 1481 N N . PHE B 1 8 ? 7.727 7.023 32.062 1 38.78 8 PHE B N 1
ATOM 1482 C CA . PHE B 1 8 ? 7.348 5.727 32.625 1 38.78 8 PHE B CA 1
ATOM 1483 C C . PHE B 1 8 ? 5.832 5.562 32.625 1 38.78 8 PHE B C 1
ATOM 1485 O O . PHE B 1 8 ? 5.32 4.461 32.406 1 38.78 8 PHE B O 1
ATOM 1492 N N . LEU B 1 9 ? 5.082 6.652 32.875 1 35.97 9 LEU B N 1
ATOM 1493 C CA . LEU B 1 9 ? 3.635 6.512 32.969 1 35.97 9 LEU B CA 1
ATOM 1494 C C . LEU B 1 9 ? 3.021 6.332 31.562 1 35.97 9 LEU B C 1
ATOM 1496 O O . LEU B 1 9 ? 2.031 5.617 31.406 1 35.97 9 LEU B O 1
ATOM 1500 N N . VAL B 1 10 ? 3.49 6.992 30.562 1 34.78 10 VAL B N 1
ATOM 1501 C CA . VAL B 1 10 ? 2.984 6.762 29.219 1 34.78 10 VAL B CA 1
ATOM 1502 C C . VAL B 1 10 ? 3.322 5.34 28.766 1 34.78 10 VAL B C 1
ATOM 1504 O O . VAL B 1 10 ? 2.506 4.668 28.141 1 34.78 10 VAL B O 1
ATOM 1507 N N . ALA B 1 11 ? 4.461 4.77 29.219 1 36.34 11 ALA B N 1
ATOM 1508 C CA . ALA B 1 11 ? 4.801 3.379 28.938 1 36.34 11 ALA B CA 1
ATOM 1509 C C . ALA B 1 11 ? 3.865 2.424 29.672 1 36.34 11 ALA B C 1
ATOM 1511 O O . ALA B 1 11 ? 3.498 1.371 29.141 1 36.34 11 ALA B O 1
ATOM 1512 N N . ALA B 1 12 ? 3.508 2.711 30.875 1 37.53 12 ALA B N 1
ATOM 1513 C CA . ALA B 1 12 ? 2.662 1.822 31.672 1 37.53 12 ALA B CA 1
ATOM 1514 C C . ALA B 1 12 ? 1.245 1.764 31.109 1 37.53 12 ALA B C 1
ATOM 1516 O O . ALA B 1 12 ? 0.581 0.728 31.188 1 37.53 12 ALA B O 1
ATOM 1517 N N . LEU B 1 13 ? 0.734 2.885 30.641 1 36.91 13 LEU B N 1
ATOM 1518 C CA . LEU B 1 13 ? -0.615 2.834 30.078 1 36.91 13 LEU B CA 1
ATOM 1519 C C . LEU B 1 13 ? -0.65 1.995 28.812 1 36.91 13 LEU B C 1
ATOM 1521 O O . LEU B 1 13 ? -1.697 1.453 28.453 1 36.91 13 LEU B O 1
ATOM 1525 N N . CYS B 1 14 ? 0.36 1.895 28.125 1 36.47 14 CYS B N 1
ATOM 1526 C CA . CYS B 1 14 ? 0.385 1.013 26.969 1 36.47 14 CYS B CA 1
ATOM 1527 C C . CYS B 1 14 ? 0.467 -0.448 27.391 1 36.47 14 CYS B C 1
ATOM 1529 O O . CYS B 1 14 ? 0.444 -1.347 26.547 1 36.47 14 CYS B O 1
ATOM 1531 N N . LEU B 1 15 ? 0.727 -0.747 28.672 1 37.91 15 LEU B N 1
ATOM 1532 C CA . LEU B 1 15 ? 0.733 -2.123 29.141 1 37.91 15 LEU B CA 1
ATOM 1533 C C . LEU B 1 15 ? -0.687 -2.668 29.25 1 37.91 15 LEU B C 1
ATOM 1535 O O . LEU B 1 15 ? -0.882 -3.85 29.547 1 37.91 15 LEU B O 1
ATOM 1539 N N . LEU B 1 16 ? -1.784 -1.845 29.312 1 33.91 16 LEU B N 1
ATOM 1540 C CA . LEU B 1 16 ? -3.117 -2.436 29.328 1 33.91 16 LEU B CA 1
ATOM 1541 C C . LEU B 1 16 ? -3.539 -2.863 27.938 1 33.91 16 LEU B C 1
ATOM 1543 O O . LEU B 1 16 ? -3.438 -2.082 26.984 1 33.91 16 LEU B O 1
ATOM 1547 N N . PRO B 1 17 ? -4.02 -4.047 27.656 1 34.78 17 PRO B N 1
ATOM 1548 C CA . PRO B 1 17 ? -4.672 -4.555 26.438 1 34.78 17 PRO B CA 1
ATOM 1549 C C . PRO B 1 17 ? -5.855 -3.699 26 1 34.78 17 PRO B C 1
ATOM 1551 O O . PRO B 1 17 ? -6.766 -3.441 26.797 1 34.78 17 PRO B O 1
ATOM 1554 N N . GLY B 1 18 ? -5.781 -2.904 24.938 1 39.41 18 GLY B N 1
ATOM 1555 C CA . GLY B 1 18 ? -6.801 -1.993 24.438 1 39.41 18 GLY B CA 1
ATOM 1556 C C . GLY B 1 18 ? -6.344 -0.546 24.406 1 39.41 18 GLY B C 1
ATOM 1557 O O . GLY B 1 18 ? -7.012 0.309 23.828 1 39.41 18 GLY B O 1
ATOM 1558 N N . LEU B 1 19 ? -5.605 -0.228 25.344 1 39.5 19 LEU B N 1
ATOM 1559 C CA . LEU B 1 19 ? -5.23 1.182 25.375 1 39.5 19 LEU B CA 1
ATOM 1560 C C . LEU B 1 19 ? -4.109 1.463 24.375 1 39.5 19 LEU B C 1
ATOM 1562 O O . LEU B 1 19 ? -3.756 2.621 24.156 1 39.5 19 LEU B O 1
ATOM 1566 N N . CYS B 1 20 ? -3.381 0.458 24.078 1 41.03 20 CYS B N 1
ATOM 1567 C CA . CYS B 1 20 ? -2.268 0.713 23.172 1 41.03 20 CYS B CA 1
ATOM 1568 C C . CYS B 1 20 ? -2.76 1.296 21.844 1 41.03 20 CYS B C 1
ATOM 1570 O O . CYS B 1 20 ? -3.756 0.83 21.297 1 41.03 20 CYS B O 1
ATOM 1572 N N . LEU B 1 21 ? -2.422 2.531 21.609 1 48.66 21 LEU B N 1
ATOM 1573 C CA . LEU B 1 21 ? -2.705 3.252 20.375 1 48.66 21 LEU B CA 1
ATOM 1574 C C . LEU B 1 21 ? -2.52 2.348 19.156 1 48.66 21 LEU B C 1
ATOM 1576 O O . LEU B 1 21 ? -1.432 1.809 18.938 1 48.66 21 LEU B O 1
ATOM 1580 N N . GLU B 1 22 ? -3.559 1.693 18.875 1 61.91 22 GLU B N 1
ATOM 1581 C CA . GLU B 1 22 ? -3.449 0.943 17.625 1 61.91 22 GLU B CA 1
ATOM 1582 C C . GLU B 1 22 ? -2.945 1.829 16.5 1 61.91 22 GLU B C 1
ATOM 1584 O O . GLU B 1 22 ? -3.584 2.826 16.156 1 61.91 22 GLU B O 1
ATOM 1589 N N . VAL B 1 23 ? -1.635 1.664 16.156 1 75.19 23 VAL B N 1
ATOM 1590 C CA . VAL B 1 23 ? -1.026 2.447 15.078 1 75.19 23 VAL B CA 1
ATOM 1591 C C . VAL B 1 23 ? -1.963 2.486 13.875 1 75.19 23 VAL B C 1
ATOM 1593 O O . VAL B 1 23 ? -2.166 3.545 13.273 1 75.19 23 VAL B O 1
ATOM 1596 N N . TRP B 1 24 ? -2.551 1.287 13.641 1 77.62 24 TRP B N 1
ATOM 1597 C CA . TRP B 1 24 ? -3.518 1.19 12.555 1 77.62 24 TRP B CA 1
ATOM 1598 C C . TRP B 1 24 ? -4.852 0.647 13.055 1 77.62 24 TRP B C 1
ATOM 1600 O O . TRP B 1 24 ? -4.91 -0.448 13.625 1 77.62 24 TRP B O 1
ATOM 1610 N N . LYS B 1 25 ? -5.895 1.323 12.891 1 71.44 25 LYS B N 1
ATOM 1611 C CA . LYS B 1 25 ? -7.219 0.882 13.312 1 71.44 25 LYS B CA 1
ATOM 1612 C C . LYS B 1 25 ? -7.875 0 12.258 1 71.44 25 LYS B C 1
ATOM 1614 O O . LYS B 1 25 ? -8.664 -0.889 12.578 1 71.44 25 LYS B O 1
ATOM 1619 N N . THR B 1 26 ? -7.559 0.334 11.031 1 72.88 26 THR B N 1
ATOM 1620 C CA . THR B 1 26 ? -8.141 -0.407 9.914 1 72.88 26 THR B CA 1
ATOM 1621 C C . THR B 1 26 ? -7.059 -0.862 8.945 1 72.88 26 THR B C 1
ATOM 1623 O O . THR B 1 26 ? -5.934 -0.362 8.984 1 72.88 26 THR B O 1
ATOM 1626 N N . THR B 1 27 ? -7.477 -1.72 8.102 1 76.94 27 THR B N 1
ATOM 1627 C CA . THR B 1 27 ? -6.578 -2.184 7.055 1 76.94 27 THR B CA 1
ATOM 1628 C C . THR B 1 27 ? -6.219 -1.042 6.109 1 76.94 27 THR B C 1
ATOM 1630 O O . THR B 1 27 ? -5.109 -1.001 5.574 1 76.94 27 THR B O 1
ATOM 1633 N N . ASN B 1 28 ? -7.102 -0.153 5.988 1 75.44 28 ASN B N 1
ATOM 1634 C CA . ASN B 1 28 ? -6.852 0.989 5.113 1 75.44 28 ASN B CA 1
ATOM 1635 C C . ASN B 1 28 ? -5.73 1.873 5.656 1 75.44 28 ASN B C 1
ATOM 1637 O O . ASN B 1 28 ? -4.961 2.449 4.887 1 75.44 28 ASN B O 1
ATOM 1641 N N . ASP B 1 29 ? -5.648 1.94 6.988 1 78 29 ASP B N 1
ATOM 1642 C CA . ASP B 1 29 ? -4.555 2.68 7.609 1 78 29 ASP B CA 1
ATOM 1643 C C . ASP B 1 29 ? -3.205 2.047 7.273 1 78 29 ASP B C 1
ATOM 1645 O O . ASP B 1 29 ? -2.252 2.748 6.934 1 78 29 ASP B O 1
ATOM 1649 N N . TYR B 1 30 ? -3.277 0.802 7.398 1 84.62 30 TYR B N 1
ATOM 1650 C CA . TYR B 1 30 ? -2.047 0.084 7.082 1 84.62 30 TYR B CA 1
ATOM 1651 C C . TYR B 1 30 ? -1.688 0.237 5.609 1 84.62 30 TYR B C 1
ATOM 1653 O O . TYR B 1 30 ? -0.518 0.424 5.266 1 84.62 30 TYR B O 1
ATOM 1661 N N . ILE B 1 31 ? -2.664 0.129 4.742 1 83.81 31 ILE B N 1
ATOM 1662 C CA . ILE B 1 31 ? -2.436 0.251 3.305 1 83.81 31 ILE B CA 1
ATOM 1663 C C . ILE B 1 31 ? -1.822 1.614 2.996 1 83.81 31 ILE B C 1
ATOM 1665 O O . ILE B 1 31 ? -0.879 1.713 2.207 1 83.81 31 ILE B O 1
ATOM 1669 N N . SER B 1 32 ? -2.287 2.635 3.641 1 82.62 32 SER B N 1
ATOM 1670 C CA . SER B 1 32 ? -1.726 3.969 3.449 1 82.62 32 SER B CA 1
ATOM 1671 C C . SER B 1 32 ? -0.256 4.012 3.855 1 82.62 32 SER B C 1
ATOM 1673 O O . SER B 1 32 ? 0.568 4.605 3.154 1 82.62 32 SER B O 1
ATOM 1675 N N . PHE B 1 33 ? -0.02 3.457 4.992 1 86.81 33 PHE B N 1
ATOM 1676 C CA . PHE B 1 33 ? 1.356 3.363 5.465 1 86.81 33 PHE B CA 1
ATOM 1677 C C . PHE B 1 33 ? 2.223 2.605 4.465 1 86.81 33 PHE B C 1
ATOM 1679 O O . PHE B 1 33 ? 3.318 3.053 4.121 1 86.81 33 PHE B O 1
ATOM 1686 N N . ALA B 1 34 ? 1.718 1.476 4.047 1 88.75 34 ALA B N 1
ATOM 1687 C CA . ALA B 1 34 ? 2.467 0.618 3.135 1 88.75 34 ALA B CA 1
ATOM 1688 C C . ALA B 1 34 ? 2.766 1.341 1.823 1 88.75 34 ALA B C 1
ATOM 1690 O O . ALA B 1 34 ? 3.863 1.215 1.274 1 88.75 34 ALA B O 1
ATOM 1691 N N . VAL B 1 35 ? 1.81 2.07 1.304 1 85.75 35 VAL B N 1
ATOM 1692 C CA . VAL B 1 35 ? 1.985 2.811 0.058 1 85.75 35 VAL B CA 1
ATOM 1693 C C . VAL B 1 35 ? 3.047 3.891 0.244 1 85.75 35 VAL B C 1
ATOM 1695 O O . VAL B 1 35 ? 3.938 4.047 -0.595 1 85.75 35 VAL B O 1
ATOM 1698 N N . MET B 1 36 ? 2.945 4.602 1.357 1 87.19 36 MET B N 1
ATOM 1699 C CA . MET B 1 36 ? 3.932 5.641 1.632 1 87.19 36 MET B CA 1
ATOM 1700 C C . MET B 1 36 ? 5.328 5.047 1.778 1 87.19 36 MET B C 1
ATOM 1702 O O . MET B 1 36 ? 6.301 5.598 1.262 1 87.19 36 MET B O 1
ATOM 1706 N N . LYS B 1 37 ? 5.379 3.988 2.447 1 91.38 37 LYS B N 1
ATOM 1707 C CA . LYS B 1 37 ? 6.664 3.326 2.648 1 91.38 37 LYS B CA 1
ATOM 1708 C C . LYS B 1 37 ? 7.25 2.852 1.321 1 91.38 37 LYS B C 1
ATOM 1710 O O . LYS B 1 37 ? 8.453 2.975 1.088 1 91.38 37 LYS B O 1
ATOM 1715 N N . SER B 1 38 ? 6.406 2.363 0.538 1 90.5 38 SER B N 1
ATOM 1716 C CA . SER B 1 38 ? 6.84 1.891 -0.772 1 90.5 38 SER B CA 1
ATOM 1717 C C . SER B 1 38 ? 7.383 3.035 -1.623 1 90.5 38 SER B C 1
ATOM 1719 O O . SER B 1 38 ? 8.359 2.865 -2.354 1 90.5 38 SER B O 1
ATOM 1721 N N . CYS B 1 39 ? 6.727 4.109 -1.514 1 90.31 39 CYS B N 1
ATOM 1722 C CA . CYS B 1 39 ? 7.004 5.25 -2.383 1 90.31 39 CYS B CA 1
ATOM 1723 C C . CYS B 1 39 ? 8.094 6.133 -1.79 1 90.31 39 CYS B C 1
ATOM 1725 O O . CYS B 1 39 ? 9.047 6.5 -2.48 1 90.31 39 CYS B O 1
ATOM 1727 N N . LEU B 1 40 ? 7.965 6.461 -0.49 1 88.69 40 LEU B N 1
ATOM 1728 C CA . LEU B 1 40 ? 8.812 7.488 0.108 1 88.69 40 LEU B CA 1
ATOM 1729 C C . LEU B 1 40 ? 9.969 6.859 0.876 1 88.69 40 LEU B C 1
ATOM 1731 O O . LEU B 1 40 ? 10.914 7.555 1.261 1 88.69 40 LEU B O 1
ATOM 1735 N N . GLY B 1 41 ? 9.867 5.57 1.093 1 89.69 41 GLY B N 1
ATOM 1736 C CA . GLY B 1 41 ? 10.922 4.895 1.831 1 89.69 41 GLY B CA 1
ATOM 1737 C C . GLY B 1 41 ? 10.562 4.621 3.279 1 89.69 41 GLY B C 1
ATOM 1738 O O . GLY B 1 41 ? 9.695 5.293 3.842 1 89.69 41 GLY B O 1
ATOM 1739 N N . GLU B 1 42 ? 11.242 3.674 3.834 1 91.38 42 GLU B N 1
ATOM 1740 C CA . GLU B 1 42 ? 10.938 3.156 5.164 1 91.38 42 GLU B CA 1
ATOM 1741 C C . GLU B 1 42 ? 11.211 4.203 6.242 1 91.38 42 GLU B C 1
ATOM 1743 O O . GLU B 1 42 ? 10.344 4.504 7.059 1 91.38 42 GLU B O 1
ATOM 1748 N N . GLU B 1 43 ? 12.352 4.809 6.242 1 89 43 GLU B N 1
ATOM 1749 C CA . GLU B 1 43 ? 12.781 5.703 7.312 1 89 43 GLU B CA 1
ATOM 1750 C C . GLU B 1 43 ? 11.844 6.902 7.438 1 89 43 GLU B C 1
ATOM 1752 O O . GLU B 1 43 ? 11.312 7.168 8.516 1 89 43 GLU B O 1
ATOM 1757 N N . LEU B 1 44 ? 11.672 7.504 6.371 1 86.56 44 LEU B N 1
ATOM 1758 C CA . LEU B 1 44 ? 10.82 8.688 6.391 1 86.56 44 LEU B CA 1
ATOM 1759 C C . LEU B 1 44 ? 9.391 8.328 6.785 1 86.56 44 LEU B C 1
ATOM 1761 O O . LEU B 1 44 ? 8.773 9.023 7.594 1 86.56 44 LEU B O 1
ATOM 1765 N N . THR B 1 45 ? 8.883 7.25 6.238 1 88.81 45 THR B N 1
ATOM 1766 C CA . THR B 1 45 ? 7.5 6.859 6.48 1 88.81 45 THR B CA 1
ATOM 1767 C C . THR B 1 45 ? 7.289 6.484 7.945 1 88.81 45 THR B C 1
ATOM 1769 O O . THR B 1 45 ? 6.277 6.852 8.547 1 88.81 45 THR B O 1
ATOM 1772 N N . VAL B 1 46 ? 8.211 5.77 8.477 1 89.25 46 VAL B N 1
ATOM 1773 C CA . VAL B 1 46 ? 8.094 5.375 9.883 1 89.25 46 VAL B CA 1
ATOM 1774 C C . VAL B 1 46 ? 8.141 6.613 10.773 1 89.25 46 VAL B C 1
ATOM 1776 O O . VAL B 1 46 ? 7.352 6.738 11.711 1 89.25 46 VAL B O 1
ATOM 1779 N N . GLN B 1 47 ? 8.984 7.547 10.453 1 85.62 47 GLN B N 1
ATOM 1780 C CA . GLN B 1 47 ? 9.062 8.797 11.211 1 85.62 47 GLN B CA 1
ATOM 1781 C C . GLN B 1 47 ? 7.758 9.586 11.102 1 85.62 47 GLN B C 1
ATOM 1783 O O . GLN B 1 47 ? 7.266 10.117 12.094 1 85.62 47 GLN B O 1
ATOM 1788 N N . MET B 1 48 ? 7.25 9.609 9.914 1 83.69 48 MET B N 1
ATOM 1789 C CA . MET B 1 48 ? 6.008 10.336 9.688 1 83.69 48 MET B CA 1
ATOM 1790 C C . MET B 1 48 ? 4.848 9.695 10.445 1 83.69 48 MET B C 1
ATOM 1792 O O . MET B 1 48 ? 4.004 10.391 11.008 1 83.69 48 MET B O 1
ATOM 1796 N N . GLU B 1 49 ? 4.832 8.391 10.406 1 85.12 49 GLU B N 1
ATOM 1797 C CA . GLU B 1 49 ? 3.777 7.672 11.109 1 85.12 49 GLU B CA 1
ATOM 1798 C C . GLU B 1 49 ? 3.855 7.91 12.609 1 85.12 49 GLU B C 1
ATOM 1800 O O . GLU B 1 49 ? 2.842 8.195 13.258 1 85.12 49 GLU B O 1
ATOM 1805 N N . ARG B 1 50 ? 4.992 7.855 13.109 1 84.25 50 ARG B N 1
ATOM 1806 C CA . ARG B 1 50 ? 5.184 8.086 14.539 1 84.25 50 ARG B CA 1
ATOM 1807 C C . ARG B 1 50 ? 4.797 9.508 14.922 1 84.25 50 ARG B C 1
ATOM 1809 O O . ARG B 1 50 ? 4.066 9.719 15.898 1 84.25 50 ARG B O 1
ATOM 1816 N N . LYS B 1 51 ? 5.34 10.398 14.219 1 81.62 51 LYS B N 1
ATOM 1817 C CA . LYS B 1 51 ? 5.016 11.805 14.484 1 81.62 51 LYS B CA 1
ATOM 1818 C C . LYS B 1 51 ? 3.52 12.055 14.336 1 81.62 51 LYS B C 1
ATOM 1820 O O . LYS B 1 51 ? 2.93 12.797 15.125 1 81.62 51 LYS B O 1
ATOM 1825 N N . GLY B 1 52 ? 2.986 11.438 13.266 1 79.5 52 GLY B N 1
ATOM 1826 C CA . GLY B 1 52 ? 1.561 11.602 13.023 1 79.5 52 GLY B CA 1
ATOM 1827 C C . GLY B 1 52 ? 0.706 11.07 14.164 1 79.5 52 GLY B C 1
ATOM 1828 O O . GLY B 1 52 ? -0.327 11.656 14.492 1 79.5 52 GLY B O 1
ATOM 1829 N N . ILE B 1 53 ? 1.083 9.984 14.664 1 77.88 53 ILE B N 1
ATOM 1830 C CA . ILE B 1 53 ? 0.351 9.406 15.789 1 77.88 53 ILE B CA 1
ATOM 1831 C C . ILE B 1 53 ? 0.36 10.383 16.969 1 77.88 53 ILE B C 1
ATOM 1833 O O . ILE B 1 53 ? -0.683 10.641 17.578 1 77.88 53 ILE B O 1
ATOM 1837 N N . LEU B 1 54 ? 1.485 10.93 17.266 1 78.31 54 LEU B N 1
ATOM 1838 C CA . LEU B 1 54 ? 1.634 11.852 18.391 1 78.31 54 LEU B CA 1
ATOM 1839 C C . LEU B 1 54 ? 0.814 13.117 18.156 1 78.31 54 LEU B C 1
ATOM 1841 O O . LEU B 1 54 ? 0.068 13.547 19.047 1 78.31 54 LEU B O 1
ATOM 1845 N N . LEU B 1 55 ? 0.935 13.672 16.969 1 76.38 55 LEU B N 1
ATOM 1846 C CA . LEU B 1 55 ? 0.209 14.891 16.641 1 76.38 55 LEU B CA 1
ATOM 1847 C C . LEU B 1 55 ? -1.294 14.641 16.609 1 76.38 55 LEU B C 1
ATOM 1849 O O . LEU B 1 55 ? -2.078 15.484 17.047 1 76.38 55 LEU B O 1
ATOM 1853 N N . GLY B 1 56 ? -1.615 13.5 16.062 1 74.94 56 GLY B N 1
ATOM 1854 C CA . GLY B 1 56 ? -3.023 13.141 16.031 1 74.94 56 GLY B CA 1
ATOM 1855 C C . GLY B 1 56 ? -3.635 13.031 17.422 1 74.94 56 GLY B C 1
ATOM 1856 O O . GLY B 1 56 ? -4.77 13.453 17.641 1 74.94 56 GLY B O 1
ATOM 1857 N N . GLN B 1 57 ? -2.955 12.539 18.266 1 73.81 57 GLN B N 1
ATOM 1858 C CA . GLN B 1 57 ? -3.42 12.414 19.656 1 73.81 57 GLN B CA 1
ATOM 1859 C C . GLN B 1 57 ? -3.584 13.789 20.297 1 73.81 57 GLN B C 1
ATOM 1861 O O . GLN B 1 57 ? -4.559 14.031 21.016 1 73.81 57 GLN B O 1
ATOM 1866 N N . GLU B 1 58 ? -2.656 14.609 20.094 1 77 58 GLU B N 1
ATOM 1867 C CA . GLU B 1 58 ? -2.727 15.969 20.625 1 77 58 GLU B CA 1
ATOM 1868 C C . GLU B 1 58 ? -3.951 16.703 20.109 1 77 58 GLU B C 1
ATOM 1870 O O . GLU B 1 58 ? -4.656 17.375 20.859 1 77 58 GLU B O 1
ATOM 1875 N N . CYS B 1 59 ? -4.188 16.547 18.797 1 76.94 59 CYS B N 1
ATOM 1876 C CA . CYS B 1 59 ? -5.34 17.188 18.172 1 76.94 59 CYS B CA 1
ATOM 1877 C C . CYS B 1 59 ? -6.641 16.609 18.703 1 76.94 59 CYS B C 1
ATOM 1879 O O . CYS B 1 59 ? -7.602 17.344 18.953 1 76.94 59 CYS B O 1
ATOM 1881 N N . LEU B 1 60 ? -6.605 15.336 18.828 1 72.25 60 LEU B N 1
ATOM 1882 C CA . LEU B 1 60 ? -7.805 14.688 19.344 1 72.25 60 LEU B CA 1
ATOM 1883 C C . LEU B 1 60 ? -8.102 15.148 20.766 1 72.25 60 LEU B C 1
ATOM 1885 O O . LEU B 1 60 ? -9.25 15.422 21.109 1 72.25 60 LEU B O 1
ATOM 1889 N N . GLN B 1 61 ? -7.137 15.234 21.562 1 74 61 GLN B N 1
ATOM 1890 C CA . GLN B 1 61 ? -7.297 15.672 22.953 1 74 61 GLN B CA 1
ATOM 1891 C C . GLN B 1 61 ? -7.805 17.109 23.016 1 74 61 GLN B C 1
ATOM 1893 O O . GLN B 1 61 ? -8.633 17.438 23.875 1 74 61 GLN B O 1
ATOM 1898 N N . LYS B 1 62 ? -7.324 17.875 22.172 1 75.19 62 LYS B N 1
ATOM 1899 C CA . LYS B 1 62 ? -7.691 19.297 22.141 1 75.19 62 LYS B CA 1
ATOM 1900 C C . LYS B 1 62 ? -9.117 19.484 21.656 1 75.19 62 LYS B C 1
ATOM 1902 O O . LYS B 1 62 ? -9.836 20.375 22.125 1 75.19 62 LYS B O 1
ATOM 1907 N N . LEU B 1 63 ? -9.547 18.781 20.656 1 72.38 63 LEU B N 1
ATOM 1908 C CA . LEU B 1 63 ? -10.797 19.062 19.969 1 72.38 63 LEU B CA 1
ATOM 1909 C C . LEU B 1 63 ? -11.898 18.109 20.422 1 72.38 63 LEU B C 1
ATOM 1911 O O . LEU B 1 63 ? -13.086 18.438 20.344 1 72.38 63 LEU B O 1
ATOM 1915 N N . GLU B 1 64 ? -11.727 16.938 20.516 1 60.41 64 GLU B N 1
ATOM 1916 C CA . GLU B 1 64 ? -12.734 15.961 20.906 1 60.41 64 GLU B CA 1
ATOM 1917 C C . GLU B 1 64 ? -12.336 15.234 22.188 1 60.41 64 GLU B C 1
ATOM 1919 O O . GLU B 1 64 ? -12.008 14.047 22.156 1 60.41 64 GLU B O 1
ATOM 1924 N N . PRO B 1 65 ? -12.211 15.984 23.266 1 52.31 65 PRO B N 1
ATOM 1925 C CA . PRO B 1 65 ? -11.758 15.297 24.484 1 52.31 65 PRO B CA 1
ATOM 1926 C C . PRO B 1 65 ? -12.641 14.109 24.844 1 52.31 65 PRO B C 1
ATOM 1928 O O . PRO B 1 65 ? -12.477 13.523 25.922 1 52.31 65 PRO B O 1
ATOM 1931 N N . GLN B 1 66 ? -13.922 13.875 24.469 1 45.94 66 GLN B N 1
ATOM 1932 C CA . GLN B 1 66 ? -14.805 12.867 25.047 1 45.94 66 GLN B CA 1
ATOM 1933 C C . GLN B 1 66 ? -14.18 11.477 24.969 1 45.94 66 GLN B C 1
ATOM 1935 O O . GLN B 1 66 ? -13.273 11.242 24.156 1 45.94 66 GLN B O 1
ATOM 1940 N N . PRO B 1 67 ? -15 10.32 25.672 1 43.22 67 PRO B N 1
ATOM 1941 C CA . PRO B 1 67 ? -14.516 9.031 26.172 1 43.22 67 PRO B CA 1
ATOM 1942 C C . PRO B 1 67 ? -13.695 8.266 25.141 1 43.22 67 PRO B C 1
ATOM 1944 O O . PRO B 1 67 ? -13.891 8.445 23.938 1 43.22 67 PRO B O 1
ATOM 1947 N N . ALA B 1 68 ? -12.469 7.75 25.609 1 39.53 68 ALA B N 1
ATOM 1948 C CA . ALA B 1 68 ? -11.391 6.934 25.047 1 39.53 68 ALA B CA 1
ATOM 1949 C C . ALA B 1 68 ? -11.938 5.941 24.016 1 39.53 68 ALA B C 1
ATOM 1951 O O . ALA B 1 68 ? -11.195 5.461 23.156 1 39.53 68 ALA B O 1
ATOM 1952 N N . SER B 1 69 ? -13.016 5.371 24.438 1 36.75 69 SER B N 1
ATOM 1953 C CA . SER B 1 69 ? -13.586 4.238 23.703 1 36.75 69 SER B CA 1
ATOM 1954 C C . SER B 1 69 ? -13.75 4.562 22.219 1 36.75 69 SER B C 1
ATOM 1956 O O . SER B 1 69 ? -13.719 3.664 21.375 1 36.75 69 SER B O 1
ATOM 1958 N N . LEU B 1 70 ? -14.492 5.672 22.047 1 35.91 70 LEU B N 1
ATOM 1959 C CA . LEU B 1 70 ? -14.891 6.012 20.688 1 35.91 70 LEU B CA 1
ATOM 1960 C C . LEU B 1 70 ? -13.703 6.535 19.891 1 35.91 70 LEU B C 1
ATOM 1962 O O . LEU B 1 70 ? -13.789 6.691 18.672 1 35.91 70 LEU B O 1
ATOM 1966 N N . ASN B 1 71 ? -12.891 7.246 20.625 1 32.03 71 ASN B N 1
ATOM 1967 C CA . ASN B 1 71 ? -11.773 7.988 20.062 1 32.03 71 ASN B CA 1
ATOM 1968 C C . ASN B 1 71 ? -10.766 7.055 19.391 1 32.03 71 ASN B C 1
ATOM 1970 O O . ASN B 1 71 ? -9.695 7.492 18.953 1 32.03 71 ASN B O 1
ATOM 1974 N N . ALA B 1 72 ? -10.82 5.918 20.078 1 31.55 72 ALA B N 1
ATOM 1975 C CA . ALA B 1 72 ? -9.875 5 19.453 1 31.55 72 ALA B CA 1
ATOM 1976 C C . ALA B 1 72 ? -10.055 4.984 17.938 1 31.55 72 ALA B C 1
ATOM 1978 O O . ALA B 1 72 ? -10.016 3.92 17.312 1 31.55 72 ALA B O 1
ATOM 1979 N N . ARG B 1 73 ? -11.023 5.766 17.609 1 29.94 73 ARG B N 1
ATOM 1980 C CA . ARG B 1 73 ? -11.328 5.793 16.172 1 29.94 73 ARG B CA 1
ATOM 1981 C C . ARG B 1 73 ? -10.047 5.863 15.344 1 29.94 73 ARG B C 1
ATOM 1983 O O . ARG B 1 73 ? -9 6.273 15.844 1 29.94 73 ARG B O 1
ATOM 1990 N N . SER B 1 74 ? -10.219 5.891 13.992 1 29.39 74 SER B N 1
ATOM 1991 C CA . SER B 1 74 ? -9.539 5.469 12.773 1 29.39 74 SER B CA 1
ATOM 1992 C C . SER B 1 74 ? -8.305 6.324 12.5 1 29.39 74 SER B C 1
ATOM 1994 O O . SER B 1 74 ? -8.422 7.527 12.25 1 29.39 74 SER B O 1
ATOM 1996 N N . ARG B 1 75 ? -7.238 6.238 13.188 1 32.72 75 ARG B N 1
ATOM 1997 C CA . ARG B 1 75 ? -5.812 6.559 13.203 1 32.72 75 ARG B CA 1
ATOM 1998 C C . ARG B 1 75 ? -5.238 6.551 11.789 1 32.72 75 ARG B C 1
ATOM 2000 O O . ARG B 1 75 ? -4.957 5.484 11.234 1 32.72 75 ARG B O 1
ATOM 2007 N N . ARG B 1 76 ? -5.66 7.543 11.055 1 35 76 ARG B N 1
ATOM 2008 C CA . ARG B 1 76 ? -5.492 7.816 9.633 1 35 76 ARG B CA 1
ATOM 2009 C C . ARG B 1 76 ? -4.035 8.102 9.297 1 35 76 ARG B C 1
ATOM 2011 O O . ARG B 1 76 ? -3.25 8.469 10.172 1 35 76 ARG B O 1
ATOM 2018 N N . ASN B 1 77 ? -3.604 7.707 8.219 1 32.62 77 ASN B N 1
ATOM 2019 C CA . ASN B 1 77 ? -2.33 7.766 7.508 1 32.62 77 ASN B CA 1
ATOM 2020 C C . ASN B 1 77 ? -1.734 9.172 7.539 1 32.62 77 ASN B C 1
ATOM 2022 O O . ASN B 1 77 ? -2.457 10.148 7.73 1 32.62 77 ASN B O 1
ATOM 2026 N N . ILE B 1 78 ? -0.764 9.359 7.582 1 32.41 78 ILE B N 1
ATOM 2027 C CA . ILE B 1 78 ? -0.182 10.68 7.773 1 32.41 78 ILE B CA 1
ATOM 2028 C C . ILE B 1 78 ? -1.226 11.75 7.465 1 32.41 78 ILE B C 1
ATOM 2030 O O . ILE B 1 78 ? -1.343 12.742 8.188 1 32.41 78 ILE B O 1
ATOM 2034 N N . LEU B 1 79 ? -1.823 11.992 6.348 1 37.03 79 LEU B N 1
ATOM 2035 C CA . LEU B 1 79 ? -2.982 12.875 6.352 1 37.03 79 LEU B CA 1
ATOM 2036 C C . LEU B 1 79 ? -4.203 12.172 6.938 1 37.03 79 LEU B C 1
ATOM 2038 O O . LEU B 1 79 ? -5.336 12.617 6.742 1 37.03 79 LEU B O 1
ATOM 2042 N N . LYS B 1 80 ? -3.842 11.266 7.609 1 39.31 80 LYS B N 1
ATOM 2043 C CA . LYS B 1 80 ? -4.559 10.117 8.148 1 39.31 80 LYS B CA 1
ATOM 2044 C C . LYS B 1 80 ? -5.855 10.547 8.836 1 39.31 80 LYS B C 1
ATOM 2046 O O . LYS B 1 80 ? -5.906 10.656 10.062 1 39.31 80 LYS B O 1
ATOM 2051 N N . MET B 1 81 ? -6.246 11.281 8.281 1 40.34 81 MET B N 1
ATOM 2052 C CA . MET B 1 81 ? -7.555 11.695 8.781 1 40.34 81 MET B CA 1
ATOM 2053 C C . MET B 1 81 ? -8.523 10.516 8.82 1 40.34 81 MET B C 1
ATOM 2055 O O . MET B 1 81 ? -8.43 9.609 7.992 1 40.34 81 MET B O 1
ATOM 2059 N N . PRO B 1 82 ? -8.883 10.219 9.953 1 42.12 82 PRO B N 1
ATOM 2060 C CA . PRO B 1 82 ? -9.984 9.25 9.969 1 42.12 82 PRO B CA 1
ATOM 2061 C C . PRO B 1 82 ? -10.891 9.359 8.742 1 42.12 82 PRO B C 1
ATOM 2063 O O . PRO B 1 82 ? -10.875 10.391 8.055 1 42.12 82 PRO B O 1
ATOM 2066 N N . PRO B 1 83 ? -11.297 8.133 8.359 1 45.47 83 PRO B N 1
ATOM 2067 C CA . PRO B 1 83 ? -12.367 8.328 7.379 1 45.47 83 PRO B CA 1
ATOM 2068 C C . PRO B 1 83 ? -13.359 9.414 7.797 1 45.47 83 PRO B C 1
ATOM 2070 O O . PRO B 1 83 ? -13.773 9.461 8.953 1 45.47 83 PRO B O 1
ATOM 2073 N N . ASN B 1 84 ? -13.477 10.156 6.922 1 51.81 84 ASN B N 1
ATOM 2074 C CA . ASN B 1 84 ? -14.398 11.273 7.047 1 51.81 84 ASN B CA 1
ATOM 2075 C C . ASN B 1 84 ? -14.039 12.172 8.227 1 51.81 84 ASN B C 1
ATOM 2077 O O . ASN B 1 84 ? -14.844 12.359 9.141 1 51.81 84 ASN B O 1
ATOM 2081 N N . PRO B 1 85 ? -12.758 12.477 8.336 1 56.97 85 PRO B N 1
ATOM 2082 C CA . PRO B 1 85 ? -12.398 13.359 9.453 1 56.97 85 PRO B CA 1
ATOM 2083 C C . PRO B 1 85 ? -13.203 14.656 9.461 1 56.97 85 PRO B C 1
ATOM 2085 O O . PRO B 1 85 ? -13.594 15.148 8.398 1 56.97 85 PRO B O 1
ATOM 2088 N N . SER B 1 86 ? -13.414 14.984 10.758 1 66.19 86 SER B N 1
ATOM 2089 C CA . SER B 1 86 ? -14 16.312 10.828 1 66.19 86 SER B CA 1
ATOM 2090 C C . SER B 1 86 ? -13.047 17.359 10.266 1 66.19 86 SER B C 1
ATOM 2092 O O . SER B 1 86 ? -11.828 17.156 10.25 1 66.19 86 SER B O 1
ATOM 2094 N N . VAL B 1 87 ? -13.555 18.391 9.812 1 71.19 87 VAL B N 1
ATOM 2095 C CA . VAL B 1 87 ? -12.773 19.5 9.266 1 71.19 87 VAL B CA 1
ATOM 2096 C C . VAL B 1 87 ? -11.828 20.047 10.344 1 71.19 87 VAL B C 1
ATOM 2098 O O . VAL B 1 87 ? -10.664 20.328 10.062 1 71.19 87 VAL B O 1
ATOM 2101 N N . GLY B 1 88 ? -12.297 20.031 11.609 1 73.06 88 GLY B N 1
ATOM 2102 C CA . GLY B 1 88 ? -11.477 20.5 12.711 1 73.06 88 GLY B CA 1
ATOM 2103 C C . GLY B 1 88 ? -10.234 19.656 12.938 1 73.06 88 GLY B C 1
ATOM 2104 O O . GLY B 1 88 ? -9.148 20.188 13.148 1 73.06 88 GLY B O 1
ATOM 2105 N N . LEU B 1 89 ? -10.383 18.422 12.844 1 73.5 89 LEU B N 1
ATOM 2106 C CA . LEU B 1 89 ? -9.258 17.516 13.039 1 73.5 89 LEU B CA 1
ATOM 2107 C C . LEU B 1 89 ? -8.258 17.641 11.891 1 73.5 89 LEU B C 1
ATOM 2109 O O . LEU B 1 89 ? -7.043 17.594 12.109 1 73.5 89 LEU B O 1
ATOM 2113 N N . GLN B 1 90 ? -8.797 17.797 10.742 1 75.69 90 GLN B N 1
ATOM 2114 C CA . GLN B 1 90 ? -7.934 17.969 9.578 1 75.69 90 GLN B CA 1
ATOM 2115 C C . GLN B 1 90 ? -7.098 19.234 9.703 1 75.69 90 GLN B C 1
ATOM 2117 O O . GLN B 1 90 ? -5.887 19.219 9.477 1 75.69 90 GLN B O 1
ATOM 2122 N N . MET B 1 91 ? -7.812 20.266 10.156 1 80 91 MET B N 1
ATOM 2123 C CA . MET B 1 91 ? -7.129 21.547 10.32 1 80 91 MET B CA 1
ATOM 2124 C C . MET B 1 91 ? -6.086 21.469 11.422 1 80 91 MET B C 1
ATOM 2126 O O . MET B 1 91 ? -4.965 21.953 11.266 1 80 91 MET B O 1
ATOM 2130 N N . CYS B 1 92 ? -6.465 20.828 12.461 1 80.62 92 CYS B N 1
ATOM 2131 C CA . CYS B 1 92 ? -5.555 20.656 13.586 1 80.62 92 CYS B CA 1
ATOM 2132 C C . CYS B 1 92 ? -4.301 19.891 13.164 1 80.62 92 CYS B C 1
ATOM 2134 O O . CYS B 1 92 ? -3.184 20.297 13.5 1 80.62 92 CYS B O 1
ATOM 2136 N N . ASN B 1 93 ? -4.43 18.875 12.414 1 76.81 93 ASN B N 1
ATOM 2137 C CA . ASN B 1 93 ? -3.303 18.062 11.945 1 76.81 93 ASN B CA 1
ATOM 2138 C C . ASN B 1 93 ? -2.393 18.859 11.016 1 76.81 93 ASN B C 1
ATOM 2140 O O . ASN B 1 93 ? -1.167 18.781 11.125 1 76.81 93 ASN B O 1
ATOM 2144 N N . MET B 1 94 ? -3.012 19.578 10.141 1 82.44 94 MET B N 1
ATOM 2145 C CA . MET B 1 94 ? -2.227 20.359 9.188 1 82.44 94 MET B CA 1
ATOM 2146 C C . MET B 1 94 ? -1.426 21.453 9.898 1 82.44 94 MET B C 1
ATOM 2148 O O . MET B 1 94 ? -0.291 21.734 9.523 1 82.44 94 MET B O 1
ATOM 2152 N N . LYS B 1 95 ? -2.014 21.984 10.914 1 85.12 95 LYS B N 1
ATOM 2153 C CA . LYS B 1 95 ? -1.305 22.969 11.719 1 85.12 95 LYS B CA 1
ATOM 2154 C C . LYS B 1 95 ? -0.137 22.344 12.469 1 85.12 95 LYS B C 1
ATOM 2156 O O . LYS B 1 95 ? 0.95 22.922 12.539 1 85.12 95 LYS B O 1
ATOM 2161 N N . ALA B 1 96 ? -0.435 21.172 12.938 1 80.12 96 ALA B N 1
ATOM 2162 C CA . ALA B 1 96 ? 0.583 20.453 13.703 1 80.12 96 ALA B CA 1
ATOM 2163 C C . ALA B 1 96 ? 1.778 20.094 12.828 1 80.12 96 ALA B C 1
ATOM 2165 O O . ALA B 1 96 ? 2.912 20.031 13.312 1 80.12 96 ALA B O 1
ATOM 2166 N N . TRP B 1 97 ? 1.592 19.906 11.547 1 81.94 97 TRP B N 1
ATOM 2167 C CA . TRP B 1 97 ? 2.654 19.578 10.602 1 81.94 97 TRP B CA 1
ATOM 2168 C C . TRP B 1 97 ? 3.248 20.844 9.992 1 81.94 97 TRP B C 1
ATOM 2170 O O . TRP B 1 97 ? 4.004 20.781 9.023 1 81.94 97 TRP B O 1
ATOM 2180 N N . ASP B 1 98 ? 2.867 22.031 10.469 1 86.94 98 ASP B N 1
ATOM 2181 C CA . ASP B 1 98 ? 3.336 23.344 10.023 1 86.94 98 ASP B CA 1
ATOM 2182 C C . ASP B 1 98 ? 2.975 23.594 8.562 1 86.94 98 ASP B C 1
ATOM 2184 O O . ASP B 1 98 ? 3.754 24.188 7.812 1 86.94 98 ASP B O 1
ATOM 2188 N N . MET B 1 99 ? 1.852 23.062 8.172 1 85.81 99 MET B N 1
ATOM 2189 C CA . MET B 1 99 ? 1.379 23.25 6.801 1 85.81 99 MET B CA 1
ATOM 2190 C C . MET B 1 99 ? 0.288 24.312 6.75 1 85.81 99 MET B C 1
ATOM 2192 O O . MET B 1 99 ? -0.036 24.828 5.676 1 85.81 99 MET B O 1
ATOM 2196 N N . LEU B 1 100 ? -0.247 24.562 7.891 1 88.5 100 LEU B N 1
ATOM 2197 C CA . LEU B 1 100 ? -1.257 25.594 8.062 1 88.5 100 LEU B CA 1
ATOM 2198 C C . LEU B 1 100 ? -0.854 26.578 9.172 1 88.5 100 LEU B C 1
ATOM 2200 O O . LEU B 1 100 ? -0.364 26.156 10.219 1 88.5 100 LEU B O 1
ATOM 2204 N N . SER B 1 101 ? -1.058 27.875 8.867 1 89.75 101 SER B N 1
ATOM 2205 C CA . SER B 1 101 ? -0.869 28.859 9.93 1 89.75 101 SER B CA 1
ATOM 2206 C C . SER B 1 101 ? -2.016 28.828 10.938 1 89.75 101 SER B C 1
ATOM 2208 O O . SER B 1 101 ? -3.029 28.156 10.703 1 89.75 101 SER B O 1
ATOM 2210 N N . GLU B 1 102 ? -1.839 29.531 12.008 1 86.12 102 GLU B N 1
ATOM 2211 C CA . GLU B 1 102 ? -2.842 29.578 13.07 1 86.12 102 GLU B CA 1
ATOM 2212 C C . GLU B 1 102 ? -4.168 30.109 12.547 1 86.12 102 GLU B C 1
ATOM 2214 O O . GLU B 1 102 ? -5.238 29.688 12.984 1 86.12 102 GLU B O 1
ATOM 2219 N N . ASP B 1 103 ? -4.102 31 11.625 1 85.12 103 ASP B N 1
ATOM 2220 C CA . ASP B 1 103 ? -5.32 31.641 11.117 1 85.12 103 ASP B CA 1
ATOM 2221 C C . ASP B 1 103 ? -5.934 30.812 9.992 1 85.12 103 ASP B C 1
ATOM 2223 O O . ASP B 1 103 ? -6.918 31.234 9.375 1 85.12 103 ASP B O 1
ATOM 2227 N N . GLY B 1 104 ? -5.344 29.672 9.656 1 85.31 104 GLY B N 1
ATOM 2228 C CA . GLY B 1 104 ? -5.926 28.766 8.672 1 85.31 104 GLY B CA 1
ATOM 2229 C C . GLY B 1 104 ? -5.398 28.984 7.266 1 85.31 104 GLY B C 1
ATOM 2230 O O . GLY B 1 104 ? -5.926 28.438 6.301 1 85.31 104 GLY B O 1
ATOM 2231 N N . THR B 1 105 ? -4.355 29.766 7.145 1 88.75 105 THR B N 1
ATOM 2232 C CA . THR B 1 105 ? -3.744 30 5.836 1 88.75 105 THR B CA 1
ATOM 2233 C C . THR B 1 105 ? -2.768 28.875 5.496 1 88.75 105 THR B C 1
ATOM 2235 O O . THR B 1 105 ? -1.962 28.469 6.34 1 88.75 105 THR B O 1
ATOM 2238 N N . ILE B 1 106 ? -2.889 28.422 4.266 1 89 106 ILE B N 1
ATOM 2239 C CA . ILE B 1 106 ? -1.988 27.359 3.83 1 89 106 ILE B CA 1
ATOM 2240 C C . ILE B 1 106 ? -0.572 27.922 3.688 1 89 106 ILE B C 1
ATOM 2242 O O . ILE B 1 106 ? -0.36 28.938 3.035 1 89 106 ILE B O 1
ATOM 2246 N N . LEU B 1 107 ? 0.391 27.281 4.312 1 90.75 107 LEU B N 1
ATOM 2247 C CA . LEU B 1 107 ? 1.802 27.641 4.207 1 90.75 107 LEU B CA 1
ATOM 2248 C C . LEU B 1 107 ? 2.479 26.859 3.086 1 90.75 107 LEU B C 1
ATOM 2250 O O . LEU B 1 107 ? 3.234 25.922 3.348 1 90.75 107 LEU B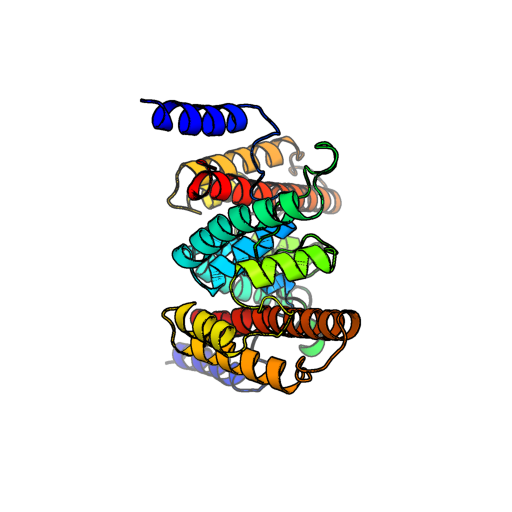 O 1
ATOM 2254 N N . PHE B 1 108 ? 2.299 27.281 1.861 1 90.25 108 PHE B N 1
ATOM 2255 C CA . PHE B 1 108 ? 2.734 26.578 0.664 1 90.25 108 PHE B CA 1
ATOM 2256 C C . PHE B 1 108 ? 4.238 26.344 0.692 1 90.25 108 PHE B C 1
ATOM 2258 O O . PHE B 1 108 ? 4.715 25.297 0.236 1 90.25 108 PHE B O 1
ATOM 2265 N N . GLU B 1 109 ? 4.949 27.297 1.228 1 91.19 109 GLU B N 1
ATOM 2266 C CA . GLU B 1 109 ? 6.402 27.141 1.291 1 91.19 109 GLU B CA 1
ATOM 2267 C C . GLU B 1 109 ? 6.801 25.969 2.174 1 91.19 109 GLU B C 1
ATOM 2269 O O . GLU B 1 109 ? 7.766 25.266 1.876 1 91.19 109 GLU B O 1
ATOM 2274 N N . ASN B 1 110 ? 6.113 25.812 3.262 1 90.62 110 ASN B N 1
ATOM 2275 C CA . ASN B 1 110 ? 6.383 24.688 4.137 1 90.62 110 ASN B CA 1
ATOM 2276 C C . ASN B 1 110 ? 6.016 23.359 3.471 1 90.62 110 ASN B C 1
ATOM 2278 O O . ASN B 1 110 ? 6.719 22.359 3.637 1 90.62 110 ASN B O 1
ATOM 2282 N N . VAL B 1 111 ? 4.91 23.328 2.742 1 88.12 111 VAL B N 1
ATOM 2283 C CA . VAL B 1 111 ? 4.5 22.125 2.004 1 88.12 111 VAL B CA 1
ATOM 2284 C C . VAL B 1 111 ? 5.57 21.766 0.978 1 88.12 111 VAL B C 1
ATOM 2286 O O . VAL B 1 111 ? 5.984 20.609 0.887 1 88.12 111 VAL B O 1
ATOM 2289 N N . ASP B 1 112 ? 6.074 22.766 0.295 1 90.5 112 ASP B N 1
ATOM 2290 C CA . ASP B 1 112 ? 7.125 22.547 -0.692 1 90.5 112 ASP B CA 1
ATOM 2291 C C . ASP B 1 112 ? 8.398 22.016 -0.032 1 90.5 112 ASP B C 1
ATOM 2293 O O . ASP B 1 112 ? 9.047 21.109 -0.564 1 90.5 112 ASP B O 1
ATOM 2297 N N . SER B 1 113 ? 8.719 22.641 1.062 1 89.75 113 SER B N 1
ATOM 2298 C CA . SER B 1 113 ? 9.906 22.219 1.792 1 89.75 113 SER B CA 1
ATOM 2299 C C . SER B 1 113 ? 9.789 20.75 2.223 1 89.75 113 SER B C 1
ATOM 2301 O O . SER B 1 113 ? 10.766 20.016 2.176 1 89.75 113 SER B O 1
ATOM 2303 N N . PHE B 1 114 ? 8.68 20.344 2.627 1 84.44 114 PHE B N 1
ATOM 2304 C CA . PHE B 1 114 ? 8.43 18.953 2.994 1 84.44 114 PHE B CA 1
ATOM 2305 C C . PHE B 1 114 ? 8.695 18.031 1.817 1 84.44 114 PHE B C 1
ATOM 2307 O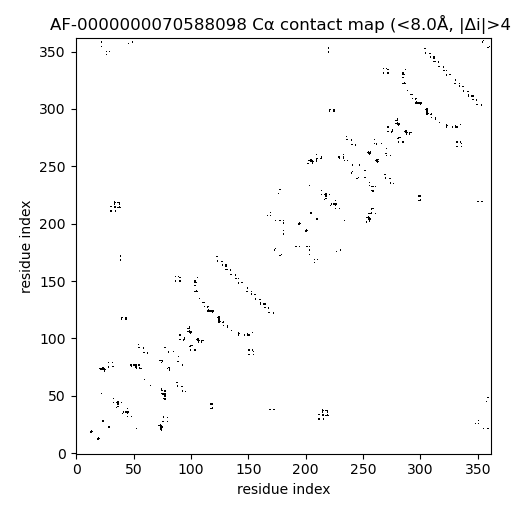 O . PHE B 1 114 ? 9.414 17.031 1.956 1 84.44 114 PHE B O 1
ATOM 2314 N N . PHE B 1 115 ? 8.18 18.328 0.65 1 86.44 115 PHE B N 1
ATOM 2315 C CA . PHE B 1 115 ? 8.32 17.469 -0.522 1 86.44 115 PHE B CA 1
ATOM 2316 C C . PHE B 1 115 ? 9.758 17.453 -1.022 1 86.44 115 PHE B C 1
ATOM 2318 O O . PHE B 1 115 ? 10.219 16.469 -1.577 1 86.44 115 PHE B O 1
ATOM 2325 N N . ARG B 1 116 ? 10.492 18.531 -0.714 1 88.38 116 ARG B N 1
ATOM 2326 C CA . ARG B 1 116 ? 11.898 18.578 -1.096 1 88.38 116 ARG B CA 1
ATOM 2327 C C . ARG B 1 116 ? 12.727 17.609 -0.259 1 88.38 116 ARG B C 1
ATOM 2329 O O . ARG B 1 116 ? 13.766 17.125 -0.705 1 88.38 116 ARG B O 1
ATOM 2336 N N . ASN B 1 117 ? 12.18 17.234 0.875 1 80.44 117 ASN B N 1
ATOM 2337 C CA . ASN B 1 117 ? 12.945 16.406 1.801 1 80.44 117 ASN B CA 1
ATOM 2338 C C . ASN B 1 117 ? 12.352 15 1.912 1 80.44 117 ASN B C 1
ATOM 2340 O O . ASN B 1 117 ? 12.766 14.219 2.768 1 80.44 117 ASN B O 1
ATOM 2344 N N . VAL B 1 118 ? 11.375 14.688 1.107 1 76.31 118 VAL B N 1
ATOM 2345 C CA . VAL B 1 118 ? 10.633 13.445 1.3 1 76.31 118 VAL B CA 1
ATOM 2346 C C . VAL B 1 118 ? 11.461 12.266 0.773 1 76.31 118 VAL B C 1
ATOM 2348 O O . VAL B 1 118 ? 11.258 11.125 1.193 1 76.31 118 VAL B O 1
ATOM 2351 N N . SER B 1 119 ? 12.258 12.5 -0.161 1 75.94 119 SER B N 1
ATOM 2352 C CA . SER B 1 119 ? 13.023 11.414 -0.766 1 75.94 119 SER B CA 1
ATOM 2353 C C . SER B 1 119 ? 14.406 11.883 -1.199 1 75.94 119 SER B C 1
ATOM 2355 O O . SER B 1 119 ? 14.633 13.078 -1.396 1 75.94 119 SER B O 1
ATOM 2357 N N . HIS B 1 120 ? 15.234 10.875 -1.244 1 77.44 120 HIS B N 1
ATOM 2358 C CA . HIS B 1 120 ? 16.547 11.172 -1.807 1 77.44 120 HIS B CA 1
ATOM 2359 C C . HIS B 1 120 ? 16.531 11.086 -3.328 1 77.44 120 HIS B C 1
ATOM 2361 O O . HIS B 1 120 ? 17.484 11.477 -3.99 1 77.44 120 HIS B O 1
ATOM 2367 N N . ASP B 1 121 ? 15.492 10.633 -3.848 1 86.75 121 ASP B N 1
ATOM 2368 C CA . ASP B 1 121 ? 15.367 10.547 -5.297 1 86.75 121 ASP B CA 1
ATOM 2369 C C . ASP B 1 121 ? 14.836 11.859 -5.879 1 86.75 121 ASP B C 1
ATOM 2371 O O . ASP B 1 121 ? 13.695 12.242 -5.617 1 86.75 121 ASP B O 1
ATOM 2375 N N . LYS B 1 122 ? 15.625 12.445 -6.738 1 90.12 122 LYS B N 1
ATOM 2376 C CA . LYS B 1 122 ? 15.328 13.766 -7.285 1 90.12 122 LYS B CA 1
ATOM 2377 C C . LYS B 1 122 ? 14.094 13.727 -8.188 1 90.12 122 LYS B C 1
ATOM 2379 O O . LYS B 1 122 ? 13.328 14.688 -8.234 1 90.12 122 LYS B O 1
ATOM 2384 N N . THR B 1 123 ? 13.969 12.641 -8.898 1 91.06 123 THR B N 1
ATOM 2385 C CA . THR B 1 123 ? 12.82 12.523 -9.797 1 91.06 123 THR B CA 1
ATOM 2386 C C . THR B 1 123 ? 11.523 12.523 -9 1 91.06 123 THR B C 1
ATOM 2388 O O . THR B 1 123 ? 10.562 13.211 -9.367 1 91.06 123 THR B O 1
ATOM 2391 N N . LEU B 1 124 ? 11.484 11.766 -8.008 1 92.31 124 LEU B N 1
ATOM 2392 C CA . LEU B 1 124 ? 10.297 11.719 -7.164 1 92.31 124 LEU B CA 1
ATOM 2393 C C . LEU B 1 124 ? 10.055 13.07 -6.496 1 92.31 124 LEU B C 1
ATOM 2395 O O . LEU B 1 124 ? 8.914 13.516 -6.395 1 92.31 124 LEU B O 1
ATOM 2399 N N . GLN B 1 125 ? 11.078 13.727 -6.051 1 92.06 125 GLN B N 1
ATOM 2400 C CA . GLN B 1 125 ? 10.961 15.055 -5.465 1 92.06 125 GLN B CA 1
ATOM 2401 C C . GLN B 1 125 ? 10.328 16.047 -6.445 1 92.06 125 GLN B C 1
ATOM 2403 O O . GLN B 1 125 ? 9.406 16.781 -6.086 1 92.06 125 GLN B O 1
ATOM 2408 N N . ASP B 1 126 ? 10.859 16.016 -7.641 1 93.12 126 ASP B N 1
ATOM 2409 C CA . ASP B 1 126 ? 10.352 16.906 -8.672 1 93.12 126 ASP B CA 1
ATOM 2410 C C . ASP B 1 126 ? 8.875 16.641 -8.969 1 93.12 126 ASP B C 1
ATOM 2412 O O . ASP B 1 126 ? 8.094 17.562 -9.156 1 93.12 126 ASP B O 1
ATOM 2416 N N . ASP B 1 127 ? 8.5 15.383 -8.977 1 92.31 127 ASP B N 1
ATOM 2417 C CA . ASP B 1 127 ? 7.109 15.008 -9.211 1 92.31 127 ASP B CA 1
ATOM 2418 C C . ASP B 1 127 ? 6.195 15.594 -8.141 1 92.31 127 ASP B C 1
ATOM 2420 O O . ASP B 1 127 ? 5.129 16.141 -8.445 1 92.31 127 ASP B O 1
ATOM 2424 N N . PHE B 1 128 ? 6.59 15.516 -6.918 1 92.38 128 PHE B N 1
ATOM 2425 C CA . PHE B 1 128 ? 5.77 16 -5.812 1 92.38 128 PHE B CA 1
ATOM 2426 C C . PHE B 1 128 ? 5.73 17.516 -5.801 1 92.38 128 PHE B C 1
ATOM 2428 O O . PHE B 1 128 ? 4.711 18.125 -5.445 1 92.38 128 PHE B O 1
ATOM 2435 N N . LEU B 1 129 ? 6.828 18.141 -6.121 1 94.19 129 LEU B N 1
ATOM 2436 C CA . LEU B 1 129 ? 6.855 19.594 -6.184 1 94.19 129 LEU B CA 1
ATOM 2437 C C . LEU B 1 129 ? 5.945 20.094 -7.297 1 94.19 129 LEU B C 1
ATOM 2439 O O . LEU B 1 129 ? 5.238 21.094 -7.121 1 94.19 129 LEU B O 1
ATOM 2443 N N . GLN B 1 130 ? 5.992 19.422 -8.414 1 94.38 130 GLN B N 1
ATOM 2444 C CA . GLN B 1 130 ? 5.082 19.766 -9.5 1 94.38 130 GLN B CA 1
ATOM 2445 C C . GLN B 1 130 ? 3.629 19.578 -9.078 1 94.38 130 GLN B C 1
ATOM 2447 O O . GLN B 1 130 ? 2.77 20.406 -9.422 1 94.38 130 GLN B O 1
ATOM 2452 N N . LEU B 1 131 ? 3.342 18.516 -8.406 1 91.75 131 LEU B N 1
ATOM 2453 C CA . LEU B 1 131 ? 2.006 18.281 -7.871 1 91.75 131 LEU B CA 1
ATOM 2454 C C . LEU B 1 131 ? 1.589 19.391 -6.926 1 91.75 131 LEU B C 1
ATOM 2456 O O . LEU B 1 131 ? 0.472 19.906 -7.02 1 91.75 131 LEU B O 1
ATOM 2460 N N . SER B 1 132 ? 2.488 19.719 -5.996 1 90.88 132 SER B N 1
ATOM 2461 C CA . SER B 1 132 ? 2.207 20.797 -5.051 1 90.88 132 SER B CA 1
ATOM 2462 C C . SER B 1 132 ? 1.877 22.109 -5.777 1 90.88 132 SER B C 1
ATOM 2464 O O . SER B 1 132 ? 0.925 22.797 -5.414 1 90.88 132 SER B O 1
ATOM 2466 N N . LEU B 1 133 ? 2.648 22.406 -6.742 1 93.75 133 LEU B N 1
ATOM 2467 C CA . LEU B 1 133 ? 2.43 23.609 -7.535 1 93.75 133 LEU B CA 1
ATOM 2468 C C . LEU B 1 133 ? 1.073 23.578 -8.227 1 93.75 133 LEU B C 1
ATOM 2470 O O . LEU B 1 133 ? 0.341 24.562 -8.227 1 93.75 133 LEU B O 1
ATOM 2474 N N . SER B 1 134 ? 0.766 22.516 -8.828 1 94.44 134 SER B N 1
ATOM 2475 C CA . SER B 1 134 ? -0.514 22.359 -9.508 1 94.44 134 SER B CA 1
ATOM 2476 C C . SER B 1 134 ? -1.682 22.516 -8.539 1 94.44 134 SER B C 1
ATOM 2478 O O . SER B 1 134 ? -2.682 23.156 -8.867 1 94.44 134 SER B O 1
ATOM 2480 N N . CYS B 1 135 ? -1.586 21.906 -7.344 1 91.94 135 CYS B N 1
ATOM 2481 C CA . CYS B 1 135 ? -2.645 22 -6.344 1 91.94 135 CYS B CA 1
ATOM 2482 C C . CYS B 1 135 ? -2.77 23.422 -5.809 1 91.94 135 CYS B C 1
ATOM 2484 O O . CYS B 1 135 ? -3.875 23.891 -5.539 1 91.94 135 CYS B O 1
ATOM 2486 N N . LYS B 1 136 ? -1.688 24.094 -5.652 1 92.31 136 LYS B N 1
ATOM 2487 C CA . LYS B 1 136 ? -1.677 25.5 -5.215 1 92.31 136 LYS B CA 1
ATOM 2488 C C . LYS B 1 136 ? -2.377 26.391 -6.23 1 92.31 136 LYS B C 1
ATOM 2490 O O . LYS B 1 136 ? -3.172 27.266 -5.855 1 92.31 136 LYS B O 1
ATOM 2495 N N . THR B 1 137 ? -2.059 26.156 -7.445 1 91.06 137 THR B N 1
ATOM 2496 C CA . THR B 1 137 ? -2.605 26.969 -8.516 1 91.06 137 THR B CA 1
ATOM 2497 C C . THR B 1 137 ? -4.109 26.766 -8.648 1 91.06 137 THR B C 1
ATOM 2499 O O . THR B 1 137 ? -4.848 27.672 -9.016 1 91.06 137 THR B O 1
ATOM 2502 N N . SER B 1 138 ? -4.535 25.641 -8.305 1 87.19 138 SER B N 1
ATOM 2503 C CA . SER B 1 138 ? -5.953 25.312 -8.43 1 87.19 138 SER B CA 1
ATOM 2504 C C . SER B 1 138 ? -6.727 25.734 -7.184 1 87.19 138 SER B C 1
ATOM 2506 O O . SER B 1 138 ? -7.953 25.625 -7.141 1 87.19 138 SER B O 1
ATOM 2508 N N . SER B 1 139 ? -6.008 26.078 -6.207 1 82.56 139 SER B N 1
ATOM 2509 C CA . SER B 1 139 ? -6.633 26.484 -4.953 1 82.56 139 SER B CA 1
ATOM 2510 C C . SER B 1 139 ? -6.578 27.984 -4.766 1 82.56 139 SER B C 1
ATOM 2512 O O . SER B 1 139 ? -5.512 28.594 -4.887 1 82.56 139 SER B O 1
ATOM 2514 N N . PRO B 1 140 ? -7.734 28.578 -4.539 1 77.88 140 PRO B N 1
ATOM 2515 C CA . PRO B 1 140 ? -7.695 30.016 -4.285 1 77.88 140 PRO B CA 1
ATOM 2516 C C . PRO B 1 140 ? -6.918 30.359 -3.018 1 77.88 140 PRO B C 1
ATOM 2518 O O . PRO B 1 140 ? -6.809 29.547 -2.107 1 77.88 140 PRO B O 1
ATOM 2521 N N . PRO B 1 141 ? -6.25 31.656 -3.061 1 78.44 141 PRO B N 1
ATOM 2522 C CA . PRO B 1 141 ? -5.621 32.094 -1.81 1 78.44 141 PRO B CA 1
ATOM 2523 C C . PRO B 1 141 ? -6.613 32.156 -0.649 1 78.44 141 PRO B C 1
ATOM 2525 O O . PRO B 1 141 ? -7.773 32.531 -0.847 1 78.44 141 PRO B O 1
ATOM 2528 N N . THR B 1 142 ? -6.164 31.688 0.471 1 79.56 142 THR B N 1
ATOM 2529 C CA . THR B 1 142 ? -7.066 31.641 1.618 1 79.56 142 THR B CA 1
ATOM 2530 C C . THR B 1 142 ? -7.047 32.969 2.375 1 79.56 142 THR B C 1
ATOM 2532 O O . THR B 1 142 ? -7.863 33.188 3.273 1 79.56 142 THR B O 1
ATOM 2535 N N . THR B 1 143 ? -6.094 33.812 2.01 1 78.25 143 THR B N 1
ATOM 2536 C CA . THR B 1 143 ? -6.016 35.094 2.699 1 78.25 143 THR B CA 1
ATOM 2537 C C . THR B 1 143 ? -7.312 35.906 2.531 1 78.25 143 THR B C 1
ATOM 2539 O O . THR B 1 143 ? -7.82 36.031 1.417 1 78.25 143 THR B O 1
ATOM 2542 N N . GLY B 1 144 ? -7.828 36.406 3.623 1 78.44 144 GLY B N 1
ATOM 2543 C CA . GLY B 1 144 ? -9.008 37.25 3.586 1 78.44 144 GLY B CA 1
ATOM 2544 C C . GLY B 1 144 ? -10.305 36.438 3.553 1 78.44 144 GLY B C 1
ATOM 2545 O O . GLY B 1 144 ? -11.391 37.031 3.611 1 78.44 144 GLY B O 1
ATOM 2546 N N . LEU B 1 145 ? -10.281 35.156 3.447 1 85.62 145 LEU B N 1
ATOM 2547 C CA . LEU B 1 145 ? -11.492 34.344 3.408 1 85.62 145 LEU B CA 1
ATOM 2548 C C . LEU B 1 145 ? -12.016 34.062 4.816 1 85.62 145 LEU B C 1
ATOM 2550 O O . LEU B 1 145 ? -11.266 34.156 5.789 1 85.62 145 LEU B O 1
ATOM 2554 N N . GLN B 1 146 ? -13.281 33.906 4.891 1 85.44 146 GLN B N 1
ATOM 2555 C CA . GLN B 1 146 ? -13.898 33.5 6.152 1 85.44 146 GL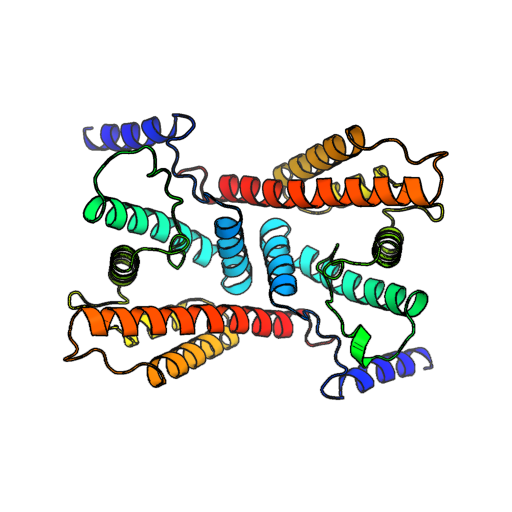N B CA 1
ATOM 2556 C C . GLN B 1 146 ? -13.508 32.094 6.516 1 85.44 146 GLN B C 1
ATOM 2558 O O . GLN B 1 146 ? -13.031 31.328 5.668 1 85.44 146 GLN B O 1
ATOM 2563 N N . GLU B 1 147 ? -13.68 31.734 7.777 1 81.25 147 GLU B N 1
ATOM 2564 C CA . GLU B 1 147 ? -13.227 30.453 8.32 1 81.25 147 GLU B CA 1
ATOM 2565 C C . GLU B 1 147 ? -13.812 29.297 7.531 1 81.25 147 GLU B C 1
ATOM 2567 O O . GLU B 1 147 ? -13.094 28.359 7.18 1 81.25 147 GLU B O 1
ATOM 2572 N N . ASP B 1 148 ? -15.117 29.375 7.285 1 81.06 148 ASP B N 1
ATOM 2573 C CA . ASP B 1 148 ? -15.766 28.297 6.559 1 81.06 148 ASP B CA 1
ATOM 2574 C C . ASP B 1 148 ? -15.203 28.156 5.145 1 81.06 148 ASP B C 1
ATOM 2576 O O . ASP B 1 148 ? -15.047 27.047 4.641 1 81.06 148 ASP B O 1
ATOM 2580 N N . GLN B 1 149 ? -14.906 29.328 4.527 1 85.62 149 GLN B N 1
ATOM 2581 C CA . GLN B 1 149 ? -14.328 29.328 3.189 1 85.62 149 GLN B CA 1
ATOM 2582 C C . GLN B 1 149 ? -12.906 28.781 3.205 1 85.62 149 GLN B C 1
ATOM 2584 O O . GLN B 1 149 ? -12.508 28.031 2.307 1 85.62 149 GLN B O 1
ATOM 2589 N N . LYS B 1 150 ? -12.211 29.125 4.223 1 85.12 150 LYS B N 1
ATOM 2590 C CA . LYS B 1 150 ? -10.859 28.609 4.359 1 85.12 150 LYS B CA 1
ATOM 2591 C C . LYS B 1 150 ? -10.859 27.078 4.484 1 85.12 150 LYS B C 1
ATOM 2593 O O . LYS B 1 150 ? -10.039 26.406 3.869 1 85.12 150 LYS B O 1
ATOM 2598 N N . HIS B 1 151 ? -11.82 26.594 5.238 1 83.06 151 HIS B N 1
ATOM 2599 C CA . HIS B 1 151 ? -11.945 25.141 5.418 1 83.06 151 HIS B CA 1
ATOM 2600 C C . HIS B 1 151 ? -12.141 24.438 4.086 1 83.06 151 HIS B C 1
ATOM 2602 O O . HIS B 1 151 ? -11.5 23.406 3.824 1 83.06 151 HIS B O 1
ATOM 2608 N N . THR B 1 152 ? -12.938 25.031 3.332 1 84.56 152 THR B N 1
ATOM 2609 C CA . THR B 1 152 ? -13.242 24.438 2.033 1 84.56 152 THR B CA 1
ATOM 2610 C C . THR B 1 152 ? -12 24.406 1.147 1 84.56 152 THR B C 1
ATOM 2612 O O . THR B 1 152 ? -11.734 23.406 0.47 1 84.56 152 THR B O 1
ATOM 2615 N N . VAL B 1 153 ? -11.281 25.453 1.203 1 87.31 153 VAL B N 1
ATOM 2616 C CA . VAL B 1 153 ? -10.094 25.562 0.37 1 87.31 153 VAL B CA 1
ATOM 2617 C C . VAL B 1 153 ? -9.039 24.562 0.847 1 87.31 153 VAL B C 1
ATOM 2619 O O . VAL B 1 153 ? -8.406 23.875 0.036 1 87.31 153 VAL B O 1
ATOM 2622 N N . VAL B 1 154 ? -8.883 24.453 2.111 1 84.44 154 VAL B N 1
ATOM 2623 C CA . VAL B 1 154 ? -7.883 23.547 2.686 1 84.44 154 VAL B CA 1
ATOM 2624 C C . VAL B 1 154 ? -8.234 22.109 2.352 1 84.44 154 VAL B C 1
ATOM 2626 O O . VAL B 1 154 ? -7.367 21.328 1.944 1 84.44 154 VAL B O 1
ATOM 2629 N N . VAL B 1 155 ? -9.438 21.766 2.514 1 80.19 155 VAL B N 1
ATOM 2630 C CA . VAL B 1 155 ? -9.883 20.406 2.219 1 80.19 155 VAL B CA 1
ATOM 2631 C C . VAL B 1 155 ? -9.664 20.109 0.74 1 80.19 155 VAL B C 1
ATOM 2633 O O . VAL B 1 155 ? -9.211 19.016 0.386 1 80.19 155 VAL B O 1
ATOM 2636 N N . SER B 1 156 ? -9.984 21.062 -0.044 1 83.25 156 SER B N 1
ATOM 2637 C CA . SER B 1 156 ? -9.781 20.891 -1.479 1 83.25 156 SER B CA 1
ATOM 2638 C C . SER B 1 156 ? -8.305 20.703 -1.811 1 83.25 156 SER B C 1
ATOM 2640 O O . SER B 1 156 ? -7.945 19.875 -2.641 1 83.25 156 SER B O 1
ATOM 2642 N N . TYR B 1 157 ? -7.484 21.5 -1.203 1 86.12 157 TYR B N 1
ATOM 2643 C CA . TYR B 1 157 ? -6.039 21.422 -1.392 1 86.12 157 TYR B CA 1
ATOM 2644 C C . TYR B 1 157 ? -5.508 20.062 -0.971 1 86.12 157 TYR B C 1
ATOM 2646 O O . TYR B 1 157 ? -4.73 19.438 -1.7 1 86.12 157 TYR B O 1
ATOM 2654 N N . LEU B 1 158 ? -5.93 19.516 0.121 1 80.38 158 LEU B N 1
ATOM 2655 C CA . LEU B 1 158 ? -5.5 18.219 0.627 1 80.38 158 LEU B CA 1
ATOM 2656 C C . LEU B 1 158 ? -5.973 17.094 -0.291 1 80.38 158 LEU B C 1
ATOM 2658 O O . LEU B 1 158 ? -5.242 16.125 -0.518 1 80.38 158 LEU B O 1
ATOM 2662 N N . SER B 1 159 ? -7.148 17.25 -0.732 1 78.69 159 SER B N 1
ATOM 2663 C CA . SER B 1 159 ? -7.688 16.266 -1.664 1 78.69 159 SER B CA 1
ATOM 2664 C C . SER B 1 159 ? -6.867 16.219 -2.949 1 78.69 159 SER B C 1
ATOM 2666 O O . SER B 1 159 ? -6.605 15.141 -3.484 1 78.69 159 SER B O 1
ATOM 2668 N N . CYS B 1 160 ? -6.555 17.359 -3.459 1 84.44 160 CYS B N 1
ATOM 2669 C CA . CYS B 1 160 ? -5.699 17.453 -4.633 1 84.44 160 CYS B CA 1
ATOM 2670 C C . CYS B 1 160 ? -4.363 16.766 -4.398 1 84.44 160 CYS B C 1
ATOM 2672 O O . CYS B 1 160 ? -3.918 15.961 -5.223 1 84.44 160 CYS B O 1
ATOM 2674 N N . LEU B 1 161 ? -3.736 16.938 -3.258 1 83.94 161 LEU B N 1
ATOM 2675 C CA . LEU B 1 161 ? -2.443 16.359 -2.918 1 83.94 161 LEU B CA 1
ATOM 2676 C C . LEU B 1 161 ? -2.557 14.836 -2.779 1 83.94 161 LEU B C 1
ATOM 2678 O O . LEU B 1 161 ? -1.673 14.102 -3.225 1 83.94 161 LEU B O 1
ATOM 2682 N N . ASN B 1 162 ? -3.562 14.422 -2.154 1 77.62 162 ASN B N 1
ATOM 2683 C CA . ASN B 1 162 ? -3.752 12.984 -1.944 1 77.62 162 ASN B CA 1
ATOM 2684 C C . ASN B 1 162 ? -3.932 12.242 -3.266 1 77.62 162 ASN B C 1
ATOM 2686 O O . ASN B 1 162 ? -3.324 11.195 -3.48 1 77.62 162 ASN B O 1
ATOM 2690 N N . LYS B 1 163 ? -4.75 12.766 -4.078 1 76.38 163 LYS B N 1
ATOM 2691 C CA . LYS B 1 163 ? -5.016 12.133 -5.371 1 76.38 163 LYS B CA 1
ATOM 2692 C C . LYS B 1 163 ? -3.773 12.164 -6.258 1 76.38 163 LYS B C 1
ATOM 2694 O O . LYS B 1 163 ? -3.414 11.148 -6.859 1 76.38 163 LYS B O 1
ATOM 2699 N N . GLY B 1 164 ? -3.217 13.266 -6.32 1 86 164 GLY B N 1
ATOM 2700 C CA . GLY B 1 164 ? -2.02 13.391 -7.133 1 86 164 GLY B CA 1
ATOM 2701 C C . GLY B 1 164 ? -0.839 12.609 -6.578 1 86 164 GLY B C 1
ATOM 2702 O O . GLY B 1 164 ? 0.003 12.125 -7.336 1 86 164 GLY B O 1
ATOM 2703 N N . GLY B 1 165 ? -0.747 12.602 -5.258 1 87.5 165 GLY B N 1
ATOM 2704 C CA . GLY B 1 165 ? 0.366 11.914 -4.625 1 87.5 165 GLY B CA 1
ATOM 2705 C C . GLY B 1 165 ? 0.401 10.43 -4.922 1 87.5 165 GLY B C 1
ATOM 2706 O O . GLY B 1 165 ? 1.465 9.867 -5.191 1 87.5 165 GLY B O 1
ATOM 2707 N N . LEU B 1 166 ? -0.758 9.797 -4.836 1 85.69 166 LEU B N 1
ATOM 2708 C CA . LEU B 1 166 ? -0.837 8.375 -5.156 1 85.69 166 LEU B CA 1
ATOM 2709 C C . LEU B 1 166 ? -0.391 8.117 -6.594 1 85.69 166 LEU B C 1
ATOM 2711 O O . LEU B 1 166 ? 0.353 7.172 -6.859 1 85.69 166 LEU B O 1
ATOM 2715 N N . LYS B 1 167 ? -0.829 8.977 -7.469 1 85.31 167 LYS B N 1
ATOM 2716 C CA . LYS B 1 167 ? -0.439 8.852 -8.875 1 85.31 167 LYS B CA 1
ATOM 2717 C C . LYS B 1 167 ? 1.06 9.078 -9.047 1 85.31 167 LYS B C 1
ATOM 2719 O O . LYS B 1 167 ? 1.712 8.375 -9.82 1 85.31 167 LYS B O 1
ATOM 2724 N N . ALA B 1 168 ? 1.557 10.039 -8.383 1 88.44 168 ALA B N 1
ATOM 2725 C CA . ALA B 1 168 ? 2.988 10.32 -8.445 1 88.44 168 ALA B CA 1
ATOM 2726 C C . ALA B 1 168 ? 3.803 9.109 -7.984 1 88.44 168 ALA B C 1
ATOM 2728 O O . ALA B 1 168 ? 4.793 8.742 -8.625 1 88.44 168 ALA B O 1
ATOM 2729 N N . CYS B 1 169 ? 3.393 8.5 -6.918 1 89.75 169 CYS B N 1
ATOM 2730 C CA . CYS B 1 169 ? 4.062 7.312 -6.406 1 89.75 169 CYS B CA 1
ATOM 2731 C C . CYS B 1 169 ? 3.986 6.172 -7.41 1 89.75 169 CYS B C 1
ATOM 2733 O O . CYS B 1 169 ? 4.988 5.504 -7.676 1 89.75 169 CYS B O 1
ATOM 2735 N N . MET B 1 170 ? 2.785 5.941 -7.93 1 88.62 170 MET B N 1
ATOM 2736 C CA . MET B 1 170 ? 2.559 4.871 -8.898 1 88.62 170 MET B CA 1
ATOM 2737 C C . MET B 1 170 ? 3.434 5.062 -10.133 1 88.62 170 MET B C 1
ATOM 2739 O O . MET B 1 170 ? 4.094 4.125 -10.586 1 88.62 170 MET B O 1
ATOM 2743 N N . ASP B 1 171 ? 3.463 6.254 -10.711 1 88.06 171 ASP B N 1
ATOM 2744 C CA . ASP B 1 171 ? 4.25 6.547 -11.906 1 88.06 171 ASP B CA 1
ATOM 2745 C C . ASP B 1 171 ? 5.746 6.41 -11.625 1 88.06 171 ASP B C 1
ATOM 2747 O O . ASP B 1 171 ? 6.488 5.871 -12.445 1 88.06 171 ASP B O 1
ATOM 2751 N N . TYR B 1 172 ? 6.121 6.898 -10.539 1 91.25 172 TYR B N 1
ATOM 2752 C CA . TYR B 1 172 ? 7.527 6.832 -10.148 1 91.25 172 TYR B CA 1
ATOM 2753 C C . TYR B 1 172 ? 8 5.387 -10.047 1 91.25 172 TYR B C 1
ATOM 2755 O O . TYR B 1 172 ? 9.039 5.027 -10.609 1 91.25 172 TYR B O 1
ATOM 2763 N N . GLU B 1 173 ? 7.25 4.586 -9.367 1 91.81 173 GLU B N 1
ATOM 2764 C CA . GLU B 1 173 ? 7.676 3.205 -9.148 1 91.81 173 GLU B CA 1
ATOM 2765 C C . GLU B 1 173 ? 7.559 2.387 -10.438 1 91.81 173 GLU B C 1
ATOM 2767 O O . GLU B 1 173 ? 8.344 1.469 -10.664 1 91.81 173 GLU B O 1
ATOM 2772 N N . HIS B 1 174 ? 6.562 2.762 -11.203 1 90.25 174 HIS B N 1
ATOM 2773 C CA . HIS B 1 174 ? 6.512 2.135 -12.523 1 90.25 174 HIS B CA 1
ATOM 2774 C C . HIS B 1 174 ? 7.793 2.387 -13.305 1 90.25 174 HIS B C 1
ATOM 2776 O O . HIS B 1 174 ? 8.375 1.456 -13.867 1 90.25 174 HIS B O 1
ATOM 2782 N N . ARG B 1 175 ? 8.273 3.609 -13.344 1 89.94 175 ARG B N 1
ATOM 2783 C CA . ARG B 1 175 ? 9.492 3.977 -14.055 1 89.94 175 ARG B CA 1
ATOM 2784 C C . ARG B 1 175 ? 10.711 3.311 -13.43 1 89.94 175 ARG B C 1
ATOM 2786 O O . ARG B 1 175 ? 11.609 2.846 -14.141 1 89.94 175 ARG B O 1
ATOM 2793 N N . LYS B 1 176 ? 10.727 3.252 -12.211 1 91.62 176 LYS B N 1
ATOM 2794 C CA . LYS B 1 176 ? 11.875 2.748 -11.469 1 91.62 176 LYS B CA 1
ATOM 2795 C C . LYS B 1 176 ? 12.055 1.248 -11.68 1 91.62 176 LYS B C 1
ATOM 2797 O O . LYS B 1 176 ? 13.18 0.765 -11.812 1 91.62 176 LYS B O 1
ATOM 2802 N N . TYR B 1 177 ? 10.961 0.553 -11.75 1 91.75 177 TYR B N 1
ATOM 2803 C CA . TYR B 1 177 ? 11.109 -0.896 -11.68 1 91.75 177 TYR B CA 1
ATOM 2804 C C . TYR B 1 177 ? 10.688 -1.552 -12.992 1 91.75 177 TYR B C 1
ATOM 2806 O O . TYR B 1 177 ? 11.07 -2.691 -13.273 1 91.75 177 TYR B O 1
ATOM 2814 N N . PHE B 1 178 ? 9.906 -0.872 -13.812 1 87.81 178 PHE B N 1
ATOM 2815 C CA . PHE B 1 178 ? 9.258 -1.611 -14.891 1 87.81 178 PHE B CA 1
ATOM 2816 C C . PHE B 1 178 ? 9.344 -0.838 -16.203 1 87.81 178 PHE B C 1
ATOM 2818 O O . PHE B 1 178 ? 8.562 -1.087 -17.125 1 87.81 178 PHE B O 1
ATOM 2825 N N . ASN B 1 179 ? 10.156 0.106 -16.234 1 85.5 179 ASN B N 1
ATOM 2826 C CA . ASN B 1 179 ? 10.297 0.93 -17.422 1 85.5 179 ASN B CA 1
ATOM 2827 C C . ASN B 1 179 ? 10.68 0.092 -18.641 1 85.5 179 ASN B C 1
ATOM 2829 O O . ASN B 1 179 ? 10.406 0.477 -19.781 1 85.5 179 ASN B O 1
ATOM 2833 N N . ASP B 1 180 ? 11.281 -1.023 -18.422 1 79.62 180 ASP B N 1
ATOM 2834 C CA . ASP B 1 180 ? 11.789 -1.861 -19.5 1 79.62 180 ASP B CA 1
ATOM 2835 C C . ASP B 1 180 ? 10.734 -2.859 -19.969 1 79.62 180 ASP B C 1
ATOM 2837 O O . ASP B 1 180 ? 10.953 -3.594 -20.938 1 79.62 180 ASP B O 1
ATOM 2841 N N . LEU B 1 181 ? 9.672 -2.902 -19.359 1 74.06 181 LEU B N 1
ATOM 2842 C CA . LEU B 1 181 ? 8.602 -3.803 -19.766 1 74.06 181 LEU B CA 1
ATOM 2843 C C . LEU B 1 181 ? 7.699 -3.139 -20.812 1 74.06 181 LEU B C 1
ATOM 2845 O O . LEU B 1 181 ? 7.391 -1.95 -20.688 1 74.06 181 LEU B O 1
#

pLDDT: mean 73.38, std 20.31, range [29.39, 94.44]

Foldseek 3Di:
DVVVVVVVVVVVQCVDDLSNQPLFPDPVQVVVLVLLCLQLNDVLSVVQSVLQLVQLVVQCCVPPVDDPPVVNQTSARLLGADVVHDLSSVQSSCVSQVQADPVLWGPLVSVLVCLCPSHPDVLLSVQLNVLSVVLVVVADGCPPPDPVNSSVRS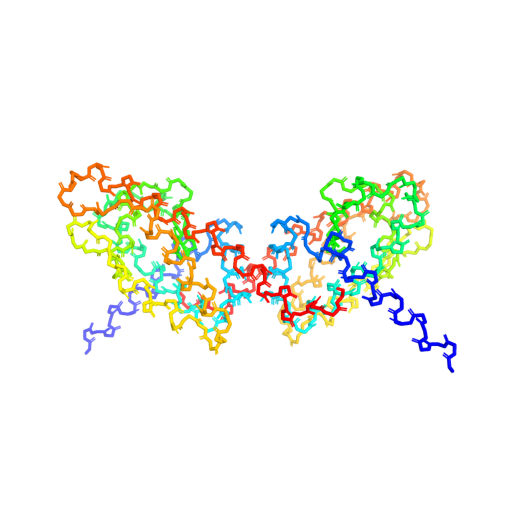VSSSVSSVVSVSVSSVVVVCCVPPVVD/DVVVVVVVVVVVQCVDDPLNLPLFPDVVQVVLLVLLCLQLNDVLSVVLSVLQSVQLVVQCCVPPVDDSVPVSAGNAGSCYAGVVHDLSSNQSSCVSQVQADPVLWGPLVSQLVCLCPSHPDVLLSVQLNVLSVVLVVVADGCPPPDPVNSSVRVVSSVVSSVVSVSVSSVVVVCCVPPVPD

Sequence (362 aa):
MKYSLALFLVAALCLLPGLCLEVWKTTNDYISFAVMKSCLGEELTVQMERKGILLGQECLQKLEPQPASLNARSRRNILKMPPNPSVGLQMCNMKAWDMLSEDGTILFENVDSFFRNVSHDKTLQDDFLQLSLSCKTSSPPTTGLQEDQKHTVVVSYLSCLNKGGLKACMDYEHRKYFNDLMKYSLALFLVAALCLLPGLCLEVWKTTNDYISFAVMKSCLGEELTVQMERKGILLGQECLQKLEPQPASLNARSRRNILKMPPNPSVGLQMCNMKAWDMLSEDGTILFENVDSFFRNVSHDKTLQDDFLQLSLSCKTSSPPTTGLQEDQKHTVVVSYLSCLNKGGLKACMDYEHRKYFNDL

Organism: Penaeus vannamei (NCBI:txid6689)

Radius of gyration: 23.61 Å; Cα contacts (8 Å, |Δi|>4): 352; chains: 2; bounding box: 38×74×74 Å